Protein AF-A0A068RBM9-F1 (afdb_monomer_lite)

Foldseek 3Di:
DDDPVVVCVVVVQDWDQDPVGAIERQEEDECAPHADAADDLRYEYNYEYHQHLYNHAAYHLPYEHLYEYAQHNYQHQAYHLPYEHNAEYHCALYQHAAYHAAAEHNEEYACANYNHQEHHLAYDYQAYHYDVVRHPLKFWDALAADPRWIWIWHHHNPAIWIHTPRGTGHLVVQLVVLVVPDDDPRSVRSSVRNVVRVVVSVVVVVVD

Secondary structure (DSSP, 8-state):
---HHHHHHHTT--EEE-TT--EEESS-EE-TTS------TTEEESS-EE-TTS------TT-EESS-EE-TTS------TT-EESS-EE-TT-----PPTTEEESSEEE-TTS---S--SSEE-SEEE--GGG-TTEEEEEEEGGGTEEEEEEE-SSSEEEEETTEEEEHHHHHHHHHHH--HHHHHHHHHHHHHHHHHHHHHTT--

Sequence (208 aa):
MFDLISHLTEKGIQHTVSDNGHITVGDGLNLRDTSITALPDNLSVGGWLDLRDTGITTLPDNLSVGGYLDLSGTGITTLPDNLSVGGYLDLSGTPITALPDNLSVGGWLDLRYTRITALPEKFTCLALYLDPERISNIAYRKGCGRLDRTVFAAWTGKEICIAAGCFFDVLAVFERAVDIKYTGKAADDYKQAARECVADLLKDNKNV

Structure (mmCIF, N/CA/C/O backbone):
data_AF-A0A068RBM9-F1
#
_entry.id   AF-A0A068RBM9-F1
#
loop_
_atom_site.group_PDB
_atom_site.id
_atom_site.type_symbol
_atom_site.label_atom_id
_atom_site.label_alt_id
_atom_site.label_comp_id
_atom_site.label_asym_id
_atom_site.label_entity_id
_atom_site.label_seq_id
_atom_site.pdbx_PDB_ins_code
_atom_site.Cartn_x
_atom_site.Cartn_y
_atom_site.Cartn_z
_atom_site.occupancy
_atom_site.B_iso_or_equiv
_atom_site.auth_seq_id
_atom_site.auth_comp_id
_atom_site.auth_asym_id
_atom_site.auth_atom_id
_atom_site.pdbx_PDB_model_num
ATOM 1 N N . MET A 1 1 ? 7.164 -12.595 -26.504 1.00 76.75 1 MET A N 1
ATOM 2 C CA . MET A 1 1 ? 7.720 -12.261 -25.178 1.00 76.75 1 MET A CA 1
ATOM 3 C C . MET A 1 1 ? 7.959 -10.765 -25.186 1.00 76.75 1 MET A C 1
ATOM 5 O O . MET A 1 1 ? 8.464 -10.286 -26.193 1.00 76.75 1 MET A O 1
ATOM 9 N N . PHE A 1 2 ? 7.493 -10.034 -24.174 1.00 90.75 2 PHE A N 1
ATOM 10 C CA . PHE A 1 2 ? 7.729 -8.592 -24.093 1.00 90.75 2 PHE A CA 1
ATOM 11 C C . PHE A 1 2 ? 9.232 -8.345 -23.909 1.00 90.75 2 PHE A C 1
ATOM 13 O O . PHE A 1 2 ? 9.833 -8.945 -23.021 1.00 90.75 2 PHE A O 1
ATOM 20 N N . ASP A 1 3 ? 9.831 -7.516 -24.760 1.00 95.19 3 ASP A N 1
ATOM 21 C CA . ASP A 1 3 ? 11.238 -7.126 -24.655 1.00 95.19 3 ASP A CA 1
ATOM 22 C C . ASP A 1 3 ? 11.318 -5.721 -24.056 1.00 95.19 3 ASP A C 1
ATOM 24 O O . ASP A 1 3 ? 10.965 -4.730 -24.703 1.00 95.19 3 ASP A O 1
ATOM 28 N N . LEU A 1 4 ? 11.765 -5.651 -22.799 1.00 96.62 4 LEU A N 1
ATOM 29 C CA . LEU A 1 4 ? 11.859 -4.394 -22.071 1.00 96.62 4 LEU A CA 1
ATOM 30 C C . LEU A 1 4 ? 12.868 -3.437 -22.712 1.00 96.62 4 LEU A C 1
ATOM 32 O O . LEU A 1 4 ? 12.569 -2.254 -22.816 1.00 96.62 4 LEU A O 1
ATOM 36 N N . ILE A 1 5 ? 14.028 -3.914 -23.172 1.00 9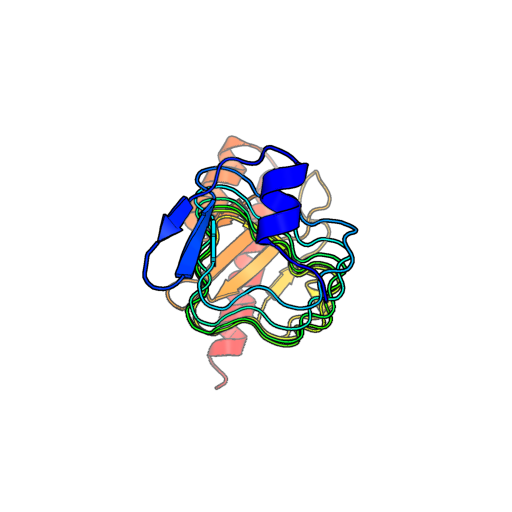6.62 5 ILE A N 1
ATOM 37 C CA . ILE A 1 5 ? 15.063 -3.036 -23.741 1.00 96.62 5 ILE A CA 1
ATOM 38 C C . ILE A 1 5 ? 14.548 -2.423 -25.039 1.00 96.62 5 ILE A C 1
ATOM 40 O O . ILE A 1 5 ? 14.594 -1.203 -25.200 1.00 96.62 5 ILE A O 1
ATOM 44 N N . SER A 1 6 ? 13.971 -3.247 -25.917 1.00 96.69 6 SER A N 1
ATOM 45 C CA . SER A 1 6 ? 13.360 -2.759 -27.157 1.00 96.69 6 SER A CA 1
ATOM 46 C C . SER A 1 6 ? 12.267 -1.723 -26.871 1.00 96.69 6 SER A C 1
ATOM 48 O O . SER A 1 6 ? 12.275 -0.649 -27.470 1.00 96.69 6 SER A O 1
ATOM 50 N N . HIS A 1 7 ? 11.391 -1.973 -25.890 1.00 97.00 7 HIS A N 1
ATOM 51 C CA . HIS A 1 7 ? 10.369 -1.006 -25.479 1.00 97.00 7 HIS A CA 1
ATOM 52 C C . HIS A 1 7 ? 10.970 0.322 -24.992 1.00 97.00 7 HIS A C 1
ATOM 54 O O . HIS A 1 7 ? 10.521 1.394 -25.406 1.00 97.00 7 HIS A O 1
ATOM 60 N N . LEU A 1 8 ? 11.989 0.269 -24.128 1.00 97.50 8 LEU A N 1
ATOM 61 C CA . LEU A 1 8 ? 12.658 1.460 -23.604 1.00 97.50 8 LEU A CA 1
ATOM 62 C C . LEU A 1 8 ? 13.287 2.282 -24.739 1.00 97.50 8 LEU A C 1
ATOM 64 O O . LEU A 1 8 ? 13.095 3.498 -24.793 1.00 97.50 8 LEU A O 1
ATOM 68 N N . THR A 1 9 ? 13.982 1.629 -25.677 1.00 97.50 9 THR A N 1
ATOM 69 C CA . THR A 1 9 ? 14.586 2.278 -26.850 1.00 97.50 9 THR A CA 1
ATOM 70 C C . THR A 1 9 ? 13.530 2.896 -27.767 1.00 97.50 9 THR A C 1
ATOM 72 O O . THR A 1 9 ? 13.656 4.063 -28.135 1.00 97.50 9 THR A O 1
ATOM 75 N N . GLU A 1 10 ? 12.469 2.161 -28.107 1.00 96.88 10 GLU A N 1
ATOM 76 C CA . GLU A 1 10 ? 11.389 2.634 -28.987 1.00 96.88 10 GLU A CA 1
ATOM 77 C C . GLU A 1 10 ? 10.644 3.843 -28.414 1.00 96.88 10 GLU A C 1
ATOM 79 O O . GLU A 1 10 ? 10.228 4.736 -29.154 1.00 96.88 10 GLU A O 1
ATOM 84 N N . LYS A 1 11 ? 10.472 3.887 -27.089 1.00 96.31 11 LYS A N 1
ATOM 85 C CA . LYS A 1 11 ? 9.812 4.993 -26.384 1.00 96.31 11 LYS A CA 1
ATOM 86 C C . LYS A 1 11 ? 10.757 6.139 -26.026 1.00 96.31 11 LYS A C 1
ATOM 88 O O . LYS A 1 11 ? 10.297 7.136 -25.474 1.00 96.31 11 LYS A O 1
ATOM 93 N N . GLY A 1 12 ? 12.050 6.025 -26.338 1.00 96.75 12 GLY A N 1
ATOM 94 C CA . GLY A 1 12 ? 13.054 7.035 -26.000 1.00 96.75 12 GLY A CA 1
ATOM 95 C C . GLY A 1 12 ? 13.261 7.210 -24.491 1.00 96.75 12 GLY A C 1
ATOM 96 O O . GLY A 1 12 ? 13.703 8.272 -24.050 1.00 96.75 12 GLY A O 1
ATOM 97 N N . ILE A 1 13 ? 12.926 6.188 -23.698 1.00 97.25 13 ILE A N 1
ATOM 98 C CA . ILE A 1 13 ? 13.096 6.198 -22.246 1.00 97.25 13 ILE A CA 1
ATOM 99 C C . ILE A 1 13 ? 14.587 6.055 -21.950 1.00 97.25 13 ILE A C 1
ATOM 101 O O . ILE A 1 13 ? 15.238 5.113 -22.409 1.00 97.25 13 ILE A O 1
ATOM 105 N N . GLN A 1 14 ? 15.136 6.999 -21.188 1.00 97.25 14 GLN A N 1
ATOM 106 C CA . GLN A 1 14 ? 16.545 6.975 -20.808 1.00 97.25 14 GLN A CA 1
ATOM 107 C C . GLN A 1 14 ? 16.817 5.794 -19.875 1.00 97.25 14 GLN A C 1
ATOM 109 O O . GLN A 1 14 ? 16.185 5.657 -18.827 1.00 97.25 14 GLN A O 1
ATOM 114 N N . HIS A 1 15 ? 17.763 4.945 -20.265 1.00 97.94 15 HIS A N 1
ATOM 115 C CA . HIS A 1 15 ? 18.146 3.763 -19.509 1.00 97.94 15 HIS A CA 1
ATOM 116 C C . HIS A 1 15 ? 19.616 3.416 -19.744 1.00 97.94 15 HIS A C 1
ATOM 118 O O . HIS A 1 15 ? 20.216 3.824 -20.741 1.00 97.94 15 HIS A O 1
ATOM 124 N N . THR A 1 16 ? 20.190 2.640 -18.831 1.00 97.88 16 THR A N 1
ATOM 125 C CA . THR A 1 16 ? 21.506 2.022 -19.003 1.00 97.88 16 THR A CA 1
ATOM 126 C C . THR A 1 16 ? 21.397 0.510 -18.871 1.00 97.88 16 THR A C 1
ATOM 128 O O . THR A 1 16 ? 20.520 -0.001 -18.176 1.00 97.88 16 THR A O 1
ATOM 131 N N . VAL A 1 17 ? 22.297 -0.197 -19.552 1.00 97.56 17 VAL A N 1
ATOM 132 C CA . VAL A 1 17 ? 22.492 -1.641 -19.408 1.00 97.56 17 VAL A CA 1
ATOM 133 C C . VAL A 1 17 ? 23.970 -1.861 -19.107 1.00 97.56 17 VAL A C 1
ATOM 135 O O . VAL A 1 17 ? 24.821 -1.453 -19.895 1.00 97.56 17 VAL A O 1
ATOM 138 N N . SER A 1 18 ? 24.288 -2.424 -17.946 1.00 96.56 18 SER A N 1
ATOM 139 C CA . SER A 1 18 ? 25.669 -2.741 -17.556 1.00 96.56 18 SER A CA 1
ATOM 140 C C . SER A 1 18 ? 26.155 -4.059 -18.168 1.00 96.56 18 SER A C 1
ATOM 142 O O . SER A 1 18 ? 25.369 -4.853 -18.681 1.00 96.56 18 SER A O 1
ATOM 144 N N . ASP A 1 19 ? 27.454 -4.343 -18.040 1.00 95.19 19 ASP A N 1
ATOM 145 C CA . ASP A 1 19 ? 28.076 -5.571 -18.564 1.00 95.19 19 ASP A CA 1
ATOM 146 C C . ASP A 1 19 ? 27.478 -6.866 -17.980 1.00 95.19 19 ASP A C 1
ATOM 148 O O . ASP A 1 19 ? 27.471 -7.904 -18.638 1.00 95.19 19 ASP A O 1
ATOM 152 N N . ASN A 1 20 ? 26.946 -6.817 -16.753 1.00 93.75 20 ASN A N 1
ATOM 153 C CA . ASN A 1 20 ? 26.220 -7.933 -16.129 1.00 93.75 20 ASN A CA 1
ATOM 154 C C . ASN A 1 20 ? 24.708 -7.933 -16.447 1.00 93.75 20 ASN A C 1
ATOM 156 O O . ASN A 1 20 ? 23.938 -8.645 -15.804 1.00 93.75 20 ASN A O 1
ATOM 160 N N . GLY A 1 21 ? 24.280 -7.121 -17.414 1.00 93.62 21 GLY A N 1
ATOM 161 C CA . GLY A 1 21 ? 22.913 -7.034 -17.915 1.00 93.62 21 GLY A CA 1
ATOM 162 C C . GLY A 1 21 ? 21.953 -6.202 -17.068 1.00 93.62 21 GLY A C 1
ATOM 163 O O . GLY A 1 21 ? 20.784 -6.140 -17.432 1.00 93.62 21 GLY A O 1
ATOM 164 N N . HIS A 1 22 ? 22.391 -5.593 -15.958 1.00 95.81 22 HIS A N 1
ATOM 165 C CA . HIS A 1 22 ? 21.513 -4.812 -15.078 1.00 95.81 22 HIS A CA 1
ATOM 166 C C . HIS A 1 22 ? 20.933 -3.605 -15.816 1.00 95.81 22 HIS A C 1
ATOM 168 O O . HIS A 1 22 ? 21.677 -2.827 -16.416 1.00 95.81 22 HIS A O 1
ATOM 174 N N . ILE A 1 23 ? 19.611 -3.464 -15.758 1.00 97.00 23 ILE A N 1
ATOM 175 C CA . ILE A 1 23 ? 18.854 -2.425 -16.451 1.00 97.00 23 ILE A CA 1
ATOM 176 C C . ILE A 1 23 ? 18.490 -1.354 -15.430 1.00 97.00 23 ILE A C 1
ATOM 178 O O . ILE A 1 23 ? 17.755 -1.623 -14.481 1.00 97.00 23 ILE A O 1
ATOM 182 N N . THR A 1 24 ? 18.953 -0.128 -15.651 1.00 97.00 24 THR A N 1
ATOM 183 C CA . THR A 1 24 ? 18.602 1.012 -14.797 1.00 97.00 24 THR A CA 1
ATOM 184 C C . THR A 1 24 ? 17.768 2.010 -15.579 1.00 97.00 24 THR A C 1
ATOM 186 O O . THR A 1 24 ? 18.226 2.542 -16.589 1.00 97.00 24 THR A O 1
ATOM 189 N N . VAL A 1 25 ? 16.576 2.322 -15.072 1.00 98.06 25 VAL A N 1
ATOM 190 C CA . VAL A 1 25 ? 15.773 3.475 -15.501 1.00 98.06 25 VAL A CA 1
ATOM 191 C C . VAL A 1 25 ? 15.858 4.529 -14.401 1.00 98.06 25 VAL A C 1
ATOM 193 O O . VAL A 1 25 ? 15.419 4.287 -13.282 1.00 98.06 25 VAL A O 1
ATOM 196 N N . GLY A 1 26 ? 16.480 5.676 -14.686 1.00 96.12 26 GLY A N 1
ATOM 197 C CA . GLY A 1 26 ? 16.746 6.702 -13.664 1.00 96.12 26 GLY A CA 1
ATOM 198 C C . GLY A 1 26 ? 15.488 7.421 -13.170 1.00 96.12 26 GLY A C 1
ATOM 199 O O . GLY A 1 26 ? 15.367 7.699 -11.979 1.00 96.12 26 GLY A O 1
ATOM 200 N N . ASP A 1 27 ? 14.549 7.671 -14.081 1.00 95.88 27 ASP A N 1
ATOM 201 C CA . ASP A 1 27 ? 13.284 8.356 -13.812 1.00 95.88 27 ASP A CA 1
ATOM 202 C C . ASP A 1 27 ? 12.129 7.344 -13.680 1.00 95.88 27 ASP A C 1
ATOM 204 O O . ASP A 1 27 ? 12.298 6.246 -13.148 1.00 95.88 27 ASP A O 1
ATOM 208 N N . GLY A 1 28 ? 10.928 7.722 -14.123 1.00 97.19 28 GLY A N 1
ATOM 209 C CA . GLY A 1 28 ? 9.755 6.862 -14.111 1.00 97.19 28 GLY A CA 1
ATOM 210 C C . GLY A 1 28 ? 9.652 5.935 -15.321 1.00 97.19 28 GLY A C 1
ATOM 211 O O . GLY A 1 28 ? 10.015 6.305 -16.438 1.00 97.19 28 GLY A O 1
ATOM 212 N N . LEU A 1 29 ? 9.096 4.748 -15.097 1.00 98.38 29 LEU A N 1
ATOM 213 C CA . LEU A 1 29 ? 8.829 3.727 -16.097 1.00 98.38 29 LEU A CA 1
ATOM 214 C C . LEU A 1 29 ? 7.328 3.420 -16.135 1.00 98.38 29 LEU A C 1
ATOM 216 O O . LEU A 1 29 ? 6.760 2.886 -15.183 1.00 98.38 29 LEU A O 1
ATOM 220 N N . ASN A 1 30 ? 6.692 3.750 -17.259 1.00 98.19 30 ASN A N 1
ATOM 221 C CA . ASN A 1 30 ? 5.301 3.400 -17.519 1.00 98.19 30 ASN A CA 1
ATOM 222 C C . ASN A 1 30 ? 5.219 2.146 -18.393 1.00 98.19 30 ASN A C 1
ATOM 224 O O . ASN A 1 30 ? 5.572 2.196 -19.570 1.00 98.19 30 ASN A O 1
ATOM 228 N N . LEU A 1 31 ? 4.728 1.051 -17.818 1.00 98.25 31 LEU A N 1
ATOM 229 C CA . LEU A 1 31 ? 4.447 -0.212 -18.501 1.00 98.25 31 LEU A CA 1
ATOM 230 C C . LEU A 1 31 ? 2.956 -0.569 -18.459 1.00 98.25 31 LEU A C 1
ATOM 232 O O . LEU A 1 31 ? 2.585 -1.687 -18.826 1.00 98.25 31 LEU A O 1
ATOM 236 N N . ARG A 1 32 ? 2.108 0.372 -18.038 1.00 97.88 32 ARG A N 1
ATOM 237 C CA . ARG A 1 32 ? 0.659 0.215 -17.988 1.00 97.88 32 ARG A CA 1
ATOM 238 C C . ARG A 1 32 ? 0.104 -0.227 -19.340 1.00 97.88 32 ARG A C 1
ATOM 240 O O . ARG A 1 32 ? 0.550 0.254 -20.383 1.00 97.88 32 ARG A O 1
ATOM 247 N N . ASP A 1 33 ? -0.902 -1.100 -19.306 1.00 95.56 33 ASP A N 1
ATOM 248 C CA . ASP A 1 33 ? -1.630 -1.577 -20.492 1.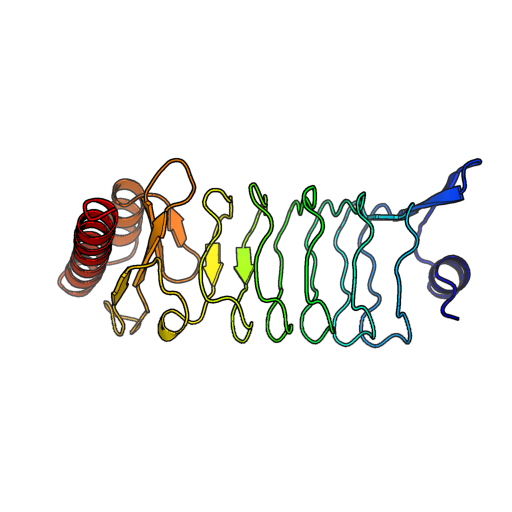00 95.56 33 ASP A CA 1
ATOM 249 C C . ASP A 1 33 ? -0.716 -2.243 -21.551 1.00 95.56 33 ASP A C 1
ATOM 251 O O . ASP A 1 33 ? -1.077 -2.372 -22.725 1.00 95.56 33 ASP A O 1
ATOM 255 N N . THR A 1 34 ? 0.493 -2.671 -21.168 1.00 97.00 34 THR A N 1
ATOM 256 C CA . THR A 1 34 ? 1.389 -3.431 -22.047 1.00 97.00 34 THR A CA 1
ATOM 257 C C . THR A 1 34 ? 1.184 -4.937 -21.894 1.00 97.00 34 THR A C 1
ATOM 259 O O . THR A 1 34 ? 0.618 -5.427 -20.920 1.00 97.00 34 THR A O 1
ATOM 262 N N . SER A 1 35 ? 1.694 -5.713 -22.853 1.00 96.00 35 SER A N 1
ATOM 263 C CA . SER A 1 35 ? 1.653 -7.180 -22.815 1.00 96.00 35 SER A CA 1
ATOM 264 C C . SER A 1 35 ? 2.721 -7.814 -21.911 1.00 96.00 35 SER A C 1
ATOM 266 O O . SER A 1 35 ? 3.006 -9.007 -22.047 1.00 96.00 35 SER A O 1
ATOM 268 N N . ILE A 1 36 ? 3.350 -7.039 -21.019 1.00 97.56 36 ILE A N 1
ATOM 269 C CA . ILE A 1 36 ? 4.364 -7.556 -20.103 1.00 97.56 36 ILE A CA 1
ATOM 270 C C . ILE A 1 36 ? 3.738 -8.520 -19.087 1.00 97.56 36 ILE A C 1
ATOM 272 O O . ILE A 1 36 ? 2.678 -8.261 -18.517 1.00 97.56 36 ILE A O 1
ATOM 276 N N . THR A 1 37 ? 4.406 -9.653 -18.876 1.00 96.94 37 THR A N 1
ATOM 277 C CA . THR A 1 37 ? 3.979 -10.703 -17.934 1.00 96.94 37 THR A CA 1
ATOM 278 C C . THR A 1 37 ? 5.032 -11.021 -16.875 1.00 96.94 37 THR A C 1
ATOM 280 O O . THR A 1 37 ? 4.739 -11.719 -15.913 1.00 96.94 37 THR A O 1
ATOM 283 N N . ALA A 1 38 ? 6.260 -10.523 -17.044 1.00 96.75 38 ALA A N 1
ATOM 284 C CA . ALA A 1 38 ? 7.340 -10.617 -16.069 1.00 96.75 38 ALA A CA 1
ATOM 285 C C . ALA A 1 38 ? 8.295 -9.429 -16.249 1.00 96.75 38 ALA A C 1
ATOM 287 O O . ALA A 1 38 ? 8.567 -9.022 -17.381 1.00 96.75 38 ALA A O 1
ATOM 288 N N . LEU A 1 39 ? 8.803 -8.894 -15.139 1.00 97.25 39 LEU A N 1
ATOM 289 C CA . LEU A 1 39 ? 9.947 -7.984 -15.150 1.00 97.25 39 LEU A CA 1
ATOM 290 C C . LEU A 1 39 ? 11.245 -8.801 -15.172 1.00 97.25 39 LEU A C 1
ATOM 292 O O . LEU A 1 39 ? 11.263 -9.906 -14.631 1.00 97.25 39 LEU A O 1
ATOM 296 N N . PRO A 1 40 ? 12.332 -8.280 -15.759 1.00 94.69 40 PRO A N 1
ATOM 297 C CA . PRO A 1 40 ? 13.631 -8.924 -15.642 1.00 94.69 40 PRO A CA 1
ATOM 298 C C . PRO A 1 40 ? 14.178 -8.785 -14.213 1.00 94.69 40 PRO A C 1
ATOM 300 O O . PRO A 1 40 ? 14.000 -7.747 -13.572 1.00 94.69 40 PRO A O 1
ATOM 303 N N . ASP A 1 41 ? 14.882 -9.815 -13.734 1.00 93.75 41 ASP A N 1
ATOM 304 C CA . ASP A 1 41 ? 15.349 -9.907 -12.338 1.00 93.75 41 ASP A CA 1
ATOM 305 C C . ASP A 1 41 ? 16.341 -8.810 -11.922 1.00 93.75 41 ASP A C 1
ATOM 307 O O . ASP A 1 41 ? 16.616 -8.592 -10.743 1.00 93.75 41 ASP A O 1
ATOM 311 N N . ASN A 1 42 ? 16.908 -8.123 -12.907 1.00 92.06 42 ASN A N 1
ATOM 312 C CA . ASN A 1 42 ? 17.976 -7.149 -12.779 1.00 92.06 42 ASN A CA 1
ATOM 313 C C . ASN A 1 42 ? 17.529 -5.730 -13.176 1.00 92.06 42 ASN A C 1
ATOM 315 O O . ASN A 1 42 ? 18.351 -4.946 -13.648 1.00 92.06 42 ASN A O 1
ATOM 319 N N . LEU A 1 43 ? 16.246 -5.407 -12.993 1.00 95.50 43 LEU A N 1
ATOM 320 C CA . LEU A 1 43 ? 15.694 -4.066 -13.189 1.00 95.50 43 LEU A CA 1
ATOM 321 C C . LEU A 1 43 ? 15.764 -3.221 -11.908 1.00 95.50 43 LEU A C 1
ATOM 323 O O . LEU A 1 43 ? 15.252 -3.625 -10.865 1.00 95.50 43 LEU A O 1
ATOM 327 N N . SER A 1 44 ? 16.283 -1.999 -12.031 1.00 95.06 44 SER A N 1
ATOM 328 C CA . SER A 1 44 ? 16.142 -0.931 -11.034 1.00 95.06 44 SER A CA 1
ATOM 329 C C . SER A 1 44 ? 15.420 0.277 -11.629 1.00 95.06 44 SER A C 1
ATOM 331 O O . SER A 1 44 ? 15.767 0.733 -12.723 1.00 95.06 44 SER A O 1
ATOM 333 N N . VAL A 1 45 ? 14.458 0.840 -10.889 1.00 97.62 45 VAL A N 1
ATOM 334 C CA . VAL A 1 45 ? 13.737 2.063 -11.281 1.00 97.62 45 VAL A CA 1
ATOM 335 C C . VAL A 1 45 ? 13.955 3.143 -10.219 1.00 97.62 45 VAL A C 1
ATOM 337 O O . VAL A 1 45 ? 13.483 3.036 -9.089 1.00 97.62 45 VAL A O 1
ATOM 340 N N . GLY A 1 46 ? 14.698 4.193 -10.570 1.00 96.69 46 GLY A N 1
ATOM 341 C CA . GLY A 1 46 ? 15.023 5.296 -9.661 1.00 96.69 46 GLY A CA 1
ATOM 342 C C . GLY A 1 46 ? 13.823 6.192 -9.344 1.00 96.69 46 GLY A C 1
ATOM 343 O O . GLY A 1 46 ? 13.727 6.723 -8.238 1.00 96.69 46 GLY A O 1
ATOM 344 N N . GLY A 1 47 ? 12.885 6.326 -10.284 1.00 97.75 47 GLY A N 1
ATOM 345 C CA . GLY A 1 47 ? 11.616 7.018 -10.101 1.00 97.75 47 GLY A CA 1
ATOM 346 C C . GLY A 1 47 ? 10.460 6.059 -9.825 1.00 97.75 47 GLY A C 1
ATOM 347 O O . GLY A 1 47 ? 10.565 5.126 -9.035 1.00 97.75 47 GLY A O 1
ATOM 348 N N . TRP A 1 48 ? 9.317 6.330 -10.446 1.00 98.50 48 TRP A N 1
ATOM 349 C CA . TRP A 1 48 ? 8.091 5.554 -10.277 1.00 98.50 48 TRP A CA 1
ATOM 350 C C . TRP A 1 48 ? 7.956 4.415 -11.290 1.00 98.50 48 TRP A C 1
ATOM 352 O O . TRP A 1 48 ? 8.485 4.500 -12.392 1.00 98.50 48 TRP A O 1
ATOM 362 N N . LEU A 1 49 ? 7.205 3.373 -10.946 1.00 98.69 49 LEU A N 1
ATOM 363 C CA . LEU A 1 49 ? 6.923 2.223 -11.799 1.00 98.69 49 LEU A CA 1
ATOM 364 C C . LEU A 1 49 ? 5.409 1.982 -11.857 1.00 98.69 49 LEU A C 1
ATOM 366 O O . LEU A 1 49 ? 4.783 1.667 -10.847 1.00 98.69 49 LEU A O 1
ATOM 370 N N . ASP A 1 50 ? 4.828 2.144 -13.044 1.00 98.75 50 ASP A N 1
ATOM 371 C CA . ASP A 1 50 ? 3.403 1.908 -13.304 1.00 98.75 50 ASP A CA 1
ATOM 372 C C . ASP A 1 50 ? 3.234 0.597 -14.081 1.00 98.75 50 ASP A C 1
ATOM 374 O O . ASP A 1 50 ? 3.639 0.504 -15.242 1.00 98.75 50 ASP A O 1
ATOM 378 N N . LEU A 1 51 ? 2.673 -0.421 -13.424 1.00 98.69 51 LEU A N 1
ATOM 379 C CA . LEU A 1 51 ? 2.409 -1.758 -13.971 1.00 98.69 51 LEU A CA 1
ATOM 380 C C . LEU A 1 51 ? 0.913 -2.051 -14.068 1.00 98.69 51 LEU A C 1
ATOM 382 O O . LEU A 1 51 ? 0.521 -3.214 -14.203 1.00 98.69 51 LEU A O 1
ATOM 386 N N . ARG A 1 52 ? 0.073 -1.018 -13.988 1.00 98.50 52 ARG A N 1
ATOM 387 C CA . ARG A 1 52 ? -1.375 -1.188 -14.002 1.00 98.50 52 ARG A CA 1
ATOM 388 C C . ARG A 1 52 ? -1.868 -1.956 -15.204 1.00 98.50 52 ARG A C 1
ATOM 390 O O . ARG A 1 52 ? -1.377 -1.766 -16.317 1.00 98.50 52 ARG A O 1
ATOM 397 N N . ASP A 1 53 ? -2.882 -2.777 -14.962 1.00 96.56 53 ASP A N 1
ATOM 398 C CA . ASP A 1 53 ? -3.595 -3.495 -16.018 1.00 96.56 53 ASP A CA 1
ATOM 399 C C . ASP A 1 53 ? -2.655 -4.366 -16.899 1.00 96.56 53 ASP A C 1
ATOM 401 O O . ASP A 1 53 ? -2.928 -4.622 -18.071 1.00 96.56 53 ASP A O 1
ATOM 405 N N . THR A 1 54 ? -1.527 -4.836 -16.343 1.00 98.19 54 THR A N 1
ATOM 406 C CA . THR A 1 54 ? -0.587 -5.759 -17.010 1.00 98.19 54 THR A CA 1
ATOM 407 C C . THR A 1 54 ? -0.809 -7.217 -16.599 1.00 98.19 54 THR A C 1
ATOM 409 O O . THR A 1 54 ? -1.473 -7.524 -15.609 1.00 98.19 54 THR A O 1
ATOM 412 N N . GLY A 1 55 ? -0.195 -8.151 -17.335 1.00 97.44 55 GLY A N 1
ATOM 413 C CA . GLY A 1 55 ? -0.227 -9.586 -17.035 1.00 97.44 55 GLY A CA 1
ATOM 414 C C . GLY A 1 55 ? 0.749 -10.034 -15.941 1.00 97.44 55 GLY A C 1
ATOM 415 O O . GLY A 1 55 ? 1.064 -11.221 -15.872 1.00 97.44 55 GLY A O 1
ATOM 416 N N . ILE A 1 56 ? 1.282 -9.110 -15.136 1.00 98.06 56 ILE A N 1
ATOM 417 C CA . ILE A 1 56 ? 2.250 -9.400 -14.073 1.00 98.06 56 ILE A CA 1
ATOM 418 C C . ILE A 1 56 ? 1.569 -10.160 -12.928 1.00 98.06 56 ILE A C 1
ATOM 420 O O . ILE A 1 56 ? 0.528 -9.746 -12.417 1.00 98.06 56 ILE A O 1
ATOM 424 N N . THR A 1 57 ? 2.185 -11.263 -12.502 1.00 97.56 57 THR A N 1
ATOM 425 C CA . THR A 1 57 ? 1.724 -12.086 -11.365 1.00 97.56 57 THR A CA 1
ATOM 426 C C . THR A 1 57 ? 2.744 -12.195 -10.235 1.00 97.56 57 THR A C 1
ATOM 428 O O . THR A 1 57 ? 2.387 -12.598 -9.131 1.00 97.56 57 THR A O 1
ATOM 431 N N . THR A 1 58 ? 4.004 -11.842 -10.496 1.00 96.69 58 THR A N 1
ATOM 432 C CA . THR A 1 58 ? 5.119 -11.859 -9.538 1.00 96.69 58 THR A CA 1
ATOM 433 C C . THR A 1 58 ? 6.079 -10.710 -9.837 1.00 96.69 58 THR A C 1
ATOM 435 O O . THR A 1 58 ? 6.210 -10.297 -10.991 1.00 96.69 58 THR A O 1
ATOM 438 N N . LEU A 1 59 ? 6.777 -10.216 -8.814 1.00 97.88 59 LEU A N 1
ATOM 439 C CA . LEU A 1 59 ? 7.863 -9.243 -8.961 1.00 97.88 59 LEU A CA 1
ATOM 440 C C . LEU A 1 59 ? 9.212 -9.923 -8.698 1.00 97.88 59 LEU A C 1
ATOM 442 O O . LEU A 1 59 ? 9.245 -10.876 -7.921 1.00 97.88 59 LEU A O 1
ATOM 446 N N . PRO A 1 60 ? 10.308 -9.435 -9.300 1.00 95.31 60 PRO A N 1
ATOM 447 C CA . PRO A 1 60 ? 11.652 -9.857 -8.938 1.00 95.31 60 PRO A CA 1
ATOM 448 C C . PRO A 1 60 ? 11.964 -9.611 -7.467 1.00 95.31 60 PRO A C 1
ATOM 450 O O . PRO A 1 60 ? 11.629 -8.548 -6.941 1.00 95.31 60 PRO A O 1
ATOM 453 N N . ASP A 1 61 ? 12.704 -10.532 -6.850 1.00 92.44 61 ASP A N 1
ATOM 454 C CA . ASP A 1 61 ? 13.086 -10.423 -5.440 1.00 92.44 61 ASP A CA 1
ATOM 455 C C . ASP A 1 61 ? 13.848 -9.123 -5.151 1.00 92.44 61 ASP A C 1
ATOM 457 O O . ASP A 1 61 ? 13.625 -8.464 -4.147 1.00 92.44 61 ASP A O 1
ATOM 461 N N . ASN A 1 62 ? 14.721 -8.684 -6.059 1.00 87.06 62 ASN A N 1
ATOM 462 C CA . ASN A 1 62 ? 15.567 -7.503 -5.848 1.00 87.06 62 ASN A CA 1
ATOM 463 C C . ASN A 1 62 ? 15.002 -6.210 -6.456 1.00 87.06 62 ASN A C 1
ATOM 465 O O . ASN A 1 62 ? 15.757 -5.256 -6.661 1.00 87.06 62 ASN A O 1
ATOM 469 N N . LEU A 1 63 ? 13.702 -6.163 -6.767 1.00 93.62 63 LEU A N 1
ATOM 470 C CA . LEU A 1 63 ? 13.093 -4.963 -7.331 1.00 93.62 63 LEU A CA 1
ATOM 471 C C . LEU A 1 63 ? 13.169 -3.798 -6.332 1.00 93.62 63 LEU A C 1
ATOM 473 O O . LEU A 1 63 ? 12.662 -3.875 -5.214 1.00 93.62 63 LEU A O 1
ATOM 477 N N . SER A 1 64 ? 13.753 -2.689 -6.780 1.00 88.50 64 SER A N 1
ATOM 478 C CA . SER A 1 64 ? 13.802 -1.428 -6.042 1.00 88.50 64 SER A CA 1
ATOM 479 C C . SER A 1 64 ? 13.133 -0.322 -6.853 1.00 88.50 64 SER A C 1
ATOM 481 O O . SER A 1 64 ? 13.446 -0.141 -8.035 1.00 88.50 64 SER A O 1
ATOM 483 N N . VAL A 1 65 ? 12.211 0.407 -6.214 1.00 96.44 65 VAL A N 1
ATOM 484 C CA . VAL A 1 65 ? 11.479 1.534 -6.807 1.00 96.44 65 VAL A CA 1
ATOM 485 C C . VAL A 1 65 ? 11.652 2.763 -5.917 1.00 96.44 65 VAL A C 1
ATOM 487 O O . VAL A 1 65 ? 11.136 2.818 -4.798 1.00 96.44 65 VAL A O 1
ATOM 490 N N . GLY A 1 66 ? 12.395 3.762 -6.399 1.00 96.62 66 GLY A N 1
ATOM 491 C CA . GLY A 1 66 ? 12.690 4.972 -5.620 1.00 96.62 66 GLY A CA 1
ATOM 492 C C . GLY A 1 66 ? 11.488 5.909 -5.443 1.00 96.62 66 GLY A C 1
ATOM 493 O O . GLY A 1 66 ? 11.424 6.665 -4.475 1.00 96.62 66 GLY A O 1
ATOM 494 N N . GLY A 1 67 ? 10.517 5.841 -6.353 1.00 97.88 67 GLY A N 1
ATOM 495 C CA . GLY A 1 67 ? 9.245 6.557 -6.318 1.00 97.88 67 GLY A CA 1
ATOM 496 C C . GLY A 1 67 ? 8.074 5.646 -5.955 1.00 97.88 67 GLY A C 1
ATOM 497 O O . GLY A 1 67 ? 8.172 4.813 -5.059 1.00 97.88 67 GLY A O 1
ATOM 498 N N . TYR A 1 68 ? 6.936 5.836 -6.622 1.00 98.50 68 TYR A N 1
ATOM 499 C CA . TYR A 1 68 ? 5.748 5.014 -6.395 1.00 98.50 68 TYR A CA 1
ATOM 500 C C . TYR A 1 68 ? 5.737 3.735 -7.232 1.00 98.50 68 TYR A C 1
ATOM 502 O O . TYR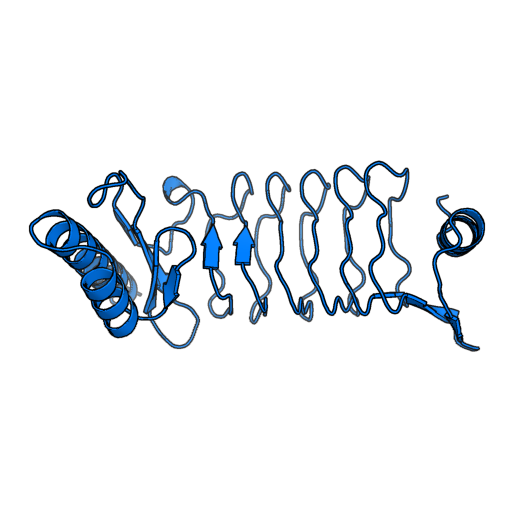 A 1 68 ? 6.310 3.711 -8.317 1.00 98.50 68 TYR A O 1
ATOM 510 N N . LEU A 1 69 ? 5.030 2.715 -6.753 1.00 98.75 69 LEU A N 1
ATOM 511 C CA . LEU A 1 69 ? 4.774 1.460 -7.451 1.00 98.75 69 LEU A CA 1
ATOM 512 C C . LEU A 1 69 ? 3.259 1.236 -7.541 1.00 98.75 69 LEU A C 1
ATOM 514 O O . LEU A 1 69 ? 2.591 1.097 -6.518 1.00 98.75 69 LEU A O 1
ATOM 518 N N . ASP A 1 70 ? 2.723 1.212 -8.758 1.00 98.81 70 ASP A N 1
ATOM 519 C CA . ASP A 1 70 ? 1.303 0.950 -9.010 1.00 98.81 70 ASP A CA 1
ATOM 520 C C . ASP A 1 70 ? 1.131 -0.441 -9.631 1.00 98.81 70 ASP A C 1
ATOM 522 O O . ASP A 1 70 ? 1.587 -0.699 -10.747 1.00 98.81 70 ASP A O 1
ATOM 526 N N . LEU A 1 71 ? 0.513 -1.347 -8.872 1.00 98.75 71 LEU A N 1
ATOM 527 C CA . LEU A 1 71 ? 0.217 -2.731 -9.249 1.00 98.75 71 LEU A CA 1
ATOM 528 C C . LEU A 1 71 ? -1.292 -2.959 -9.396 1.00 98.75 71 LEU A C 1
ATOM 530 O O . LEU A 1 71 ? -1.725 -4.113 -9.494 1.00 98.75 71 LEU A O 1
ATOM 534 N N . SER A 1 72 ? -2.108 -1.902 -9.378 1.00 98.25 72 SER A N 1
ATOM 535 C CA . SER A 1 72 ? -3.559 -2.055 -9.433 1.00 98.25 72 SER A CA 1
ATOM 536 C C . SER A 1 72 ? -4.001 -2.749 -10.729 1.00 98.25 72 SER A C 1
ATOM 538 O O . SER A 1 72 ? -3.427 -2.566 -11.803 1.00 98.25 72 SER A O 1
ATOM 540 N N . GLY A 1 73 ? -4.978 -3.650 -10.612 1.00 93.69 73 GLY A N 1
ATOM 541 C CA . GLY A 1 73 ? -5.454 -4.461 -11.742 1.00 93.69 73 GLY A CA 1
ATOM 542 C C . GLY A 1 73 ? -4.511 -5.583 -12.212 1.00 93.69 73 GLY A C 1
ATOM 543 O O . GLY A 1 73 ? -4.848 -6.287 -13.161 1.00 93.69 73 GLY A O 1
ATOM 544 N N . THR A 1 74 ? -3.363 -5.801 -11.558 1.00 98.50 74 THR A N 1
ATOM 545 C CA . THR A 1 74 ? -2.467 -6.934 -11.870 1.00 98.50 74 THR A CA 1
ATOM 546 C C . THR A 1 74 ? -2.906 -8.243 -11.199 1.00 98.50 74 THR A C 1
ATOM 548 O O . THR A 1 74 ? -3.731 -8.270 -10.281 1.00 98.50 74 THR A O 1
ATOM 551 N N . GLY A 1 75 ? -2.315 -9.362 -11.631 1.00 98.25 75 GLY A N 1
ATOM 552 C CA . GLY A 1 75 ? -2.534 -10.694 -11.060 1.00 98.25 75 GLY A CA 1
ATOM 553 C C . GLY A 1 75 ? -1.661 -11.020 -9.844 1.00 98.25 75 GLY A C 1
ATOM 554 O O . GLY A 1 75 ? -1.523 -12.196 -9.512 1.00 98.25 75 GLY A O 1
ATOM 555 N N . ILE A 1 76 ? -1.043 -10.021 -9.204 1.00 98.38 76 ILE A N 1
ATOM 556 C CA . ILE A 1 76 ? -0.126 -10.204 -8.071 1.00 98.38 76 ILE A CA 1
ATOM 557 C C . ILE A 1 76 ? -0.819 -10.890 -6.889 1.00 98.38 76 ILE A C 1
ATOM 559 O O . ILE A 1 76 ? -1.809 -10.395 -6.350 1.00 98.38 76 ILE A O 1
ATOM 563 N N . THR A 1 77 ? -0.264 -12.023 -6.453 1.00 97.44 77 THR A N 1
ATOM 564 C CA . THR A 1 77 ? -0.739 -12.768 -5.272 1.00 97.44 77 THR A CA 1
ATOM 565 C C . THR A 1 77 ? 0.172 -12.634 -4.054 1.00 97.44 77 THR A C 1
ATOM 567 O O . THR A 1 77 ? -0.279 -12.880 -2.937 1.00 97.44 77 THR A O 1
ATOM 570 N N . THR A 1 78 ? 1.434 -12.253 -4.259 1.00 96.81 78 THR A N 1
ATOM 571 C CA . THR A 1 78 ? 2.476 -12.105 -3.230 1.00 96.81 78 THR A CA 1
ATOM 572 C C . THR A 1 78 ? 3.453 -11.000 -3.632 1.00 96.81 78 THR A C 1
ATOM 574 O O . THR A 1 78 ? 3.636 -10.740 -4.822 1.00 96.81 78 THR A O 1
ATOM 577 N N . LEU A 1 79 ? 4.109 -10.378 -2.652 1.00 98.00 79 LEU A N 1
ATOM 578 C CA . LEU A 1 79 ? 5.213 -9.438 -2.876 1.00 98.00 79 LEU A CA 1
ATOM 579 C C . LEU A 1 79 ? 6.529 -10.052 -2.381 1.00 98.00 79 LEU A C 1
ATOM 581 O O . LEU A 1 79 ? 6.478 -10.880 -1.472 1.00 98.00 79 LEU A O 1
ATOM 585 N N . PRO A 1 80 ? 7.682 -9.639 -2.932 1.00 95.38 80 PRO A N 1
ATOM 586 C CA . PRO A 1 80 ? 8.987 -9.978 -2.376 1.00 95.38 80 PRO A CA 1
ATOM 587 C C . PRO A 1 80 ? 9.151 -9.500 -0.930 1.00 95.38 80 PRO A C 1
ATOM 589 O O . PRO A 1 80 ? 8.741 -8.384 -0.599 1.00 95.38 80 PRO A O 1
ATOM 592 N N . ASP A 1 81 ? 9.819 -10.301 -0.098 1.00 93.00 81 ASP A N 1
ATOM 593 C CA . ASP A 1 81 ? 10.041 -10.000 1.326 1.00 93.00 81 ASP A CA 1
ATOM 594 C C . ASP A 1 81 ? 10.849 -8.710 1.552 1.00 93.00 81 ASP A C 1
ATOM 596 O O . ASP A 1 81 ? 10.675 -8.009 2.546 1.00 93.00 81 ASP A O 1
ATOM 600 N N . ASN A 1 82 ? 11.735 -8.376 0.618 1.00 89.00 82 ASN A N 1
ATOM 601 C CA . ASN A 1 82 ? 12.633 -7.223 0.661 1.00 89.00 82 ASN A CA 1
ATOM 602 C C . ASN A 1 82 ? 12.171 -6.057 -0.229 1.00 89.00 82 ASN A C 1
ATOM 604 O O . ASN A 1 82 ? 12.964 -5.149 -0.498 1.00 89.00 82 ASN A O 1
ATOM 608 N N . LEU A 1 83 ? 10.912 -6.060 -0.683 1.00 94.00 83 LEU A N 1
ATOM 609 C CA . LEU A 1 83 ? 10.365 -4.959 -1.470 1.00 94.00 83 LEU A CA 1
ATOM 610 C C . LEU A 1 83 ? 10.393 -3.652 -0.662 1.00 94.00 83 LEU A C 1
ATOM 612 O O . LEU A 1 83 ? 9.835 -3.556 0.433 1.00 94.00 83 LEU A O 1
ATOM 616 N N . SER A 1 84 ? 10.995 -2.620 -1.250 1.00 89.44 84 SER A N 1
ATOM 617 C CA . SER A 1 84 ? 11.014 -1.261 -0.711 1.00 89.44 84 SER A CA 1
ATOM 618 C C . SER A 1 84 ? 10.515 -0.283 -1.767 1.00 89.44 84 SER A C 1
ATOM 620 O O . SER A 1 84 ? 10.970 -0.311 -2.913 1.00 89.44 84 SER A O 1
ATOM 622 N N . VAL A 1 85 ? 9.576 0.581 -1.377 1.00 96.88 85 VAL A N 1
ATOM 623 C CA . VAL A 1 85 ? 8.974 1.593 -2.253 1.00 96.88 85 VAL A CA 1
ATOM 624 C C . VAL A 1 85 ? 9.153 2.962 -1.608 1.00 96.88 85 VAL A C 1
ATOM 626 O O . VAL A 1 85 ? 8.632 3.215 -0.520 1.00 96.88 85 VAL A O 1
ATOM 629 N N . GLY A 1 86 ? 9.897 3.860 -2.257 1.00 97.06 86 GLY A N 1
ATOM 630 C CA . GLY A 1 86 ? 10.199 5.184 -1.695 1.00 97.06 86 GLY A CA 1
ATOM 631 C C . GLY A 1 86 ? 8.994 6.133 -1.650 1.00 97.06 86 GLY A C 1
ATOM 632 O O . GLY A 1 86 ? 8.946 7.044 -0.826 1.00 97.06 86 GLY A O 1
ATOM 633 N N . GLY A 1 87 ? 8.003 5.907 -2.512 1.00 97.88 87 GLY A N 1
ATOM 634 C CA . GLY A 1 87 ? 6.736 6.629 -2.585 1.00 97.88 87 GLY A CA 1
ATOM 635 C C . GLY A 1 87 ? 5.556 5.777 -2.124 1.00 97.88 87 GLY A C 1
ATOM 636 O O . GLY A 1 87 ? 5.624 5.101 -1.102 1.00 97.88 87 GLY A O 1
ATOM 637 N N . TYR A 1 88 ? 4.446 5.843 -2.857 1.00 98.44 88 TYR A N 1
ATOM 638 C CA . TYR A 1 88 ? 3.255 5.051 -2.554 1.00 98.44 88 TYR A CA 1
ATOM 639 C C . TYR A 1 88 ? 3.270 3.672 -3.212 1.00 98.44 88 TYR A C 1
ATOM 641 O O . TYR A 1 88 ? 3.907 3.489 -4.246 1.00 98.44 88 TYR A O 1
ATOM 649 N N . LEU A 1 89 ? 2.523 2.736 -2.630 1.00 98.75 89 LEU A N 1
ATOM 650 C CA . LEU A 1 89 ? 2.279 1.404 -3.169 1.00 98.75 89 LEU A CA 1
ATOM 651 C C . LEU A 1 89 ? 0.770 1.190 -3.329 1.00 98.75 89 LEU A C 1
ATOM 653 O O . LEU A 1 89 ? 0.034 1.174 -2.339 1.00 98.75 89 LEU A O 1
ATOM 657 N N . ASP A 1 90 ? 0.323 1.019 -4.571 1.00 98.88 90 ASP A N 1
ATOM 658 C CA . ASP A 1 90 ? -1.068 0.700 -4.896 1.00 98.88 90 ASP A CA 1
ATOM 659 C C . ASP A 1 90 ? -1.202 -0.790 -5.234 1.00 98.88 90 ASP A C 1
ATOM 661 O O . ASP A 1 90 ? -0.670 -1.260 -6.240 1.00 98.88 90 ASP A O 1
ATOM 665 N N . LEU A 1 91 ? -1.896 -1.539 -4.374 1.00 98.75 91 LEU A N 1
ATOM 666 C CA . LEU A 1 91 ? -2.234 -2.953 -4.571 1.00 98.75 91 LEU A CA 1
ATOM 667 C C . LEU A 1 91 ? -3.729 -3.135 -4.842 1.00 98.75 91 LEU A C 1
ATOM 669 O O . LEU A 1 91 ? -4.231 -4.263 -4.792 1.00 98.75 91 LEU A O 1
ATOM 673 N N . SER A 1 92 ? -4.465 -2.050 -5.076 1.00 98.25 92 SER A N 1
ATOM 674 C CA . SER A 1 92 ? -5.915 -2.104 -5.127 1.00 98.25 92 SER A CA 1
ATOM 675 C C . SER A 1 92 ? -6.413 -3.021 -6.247 1.00 98.25 92 SER A C 1
ATOM 677 O O . SER A 1 92 ? -5.902 -3.047 -7.368 1.00 98.25 92 SER A O 1
ATOM 679 N N . GLY A 1 93 ? -7.398 -3.855 -5.914 1.00 96.81 93 GLY A N 1
ATOM 680 C CA . GLY A 1 93 ? -7.967 -4.831 -6.849 1.00 96.81 93 GLY A CA 1
ATOM 681 C C . GLY A 1 93 ? -7.064 -6.021 -7.211 1.00 96.81 93 GLY A C 1
ATOM 682 O O . GLY A 1 93 ? -7.467 -6.836 -8.040 1.00 96.81 93 GLY A O 1
ATOM 683 N N . THR A 1 94 ? -5.882 -6.167 -6.604 1.00 98.56 94 THR A N 1
ATOM 684 C CA . THR A 1 94 ? -5.039 -7.362 -6.795 1.00 98.56 94 THR A CA 1
ATOM 685 C C . THR A 1 94 ? -5.550 -8.555 -5.968 1.00 98.56 94 THR A C 1
ATOM 687 O O . THR A 1 94 ? -6.167 -8.376 -4.910 1.00 98.56 94 THR A O 1
ATOM 690 N N . PRO A 1 95 ? -5.293 -9.810 -6.386 1.00 98.38 95 PRO A N 1
ATOM 691 C CA . PRO A 1 95 ? -5.682 -10.999 -5.625 1.00 98.38 95 PRO A CA 1
ATOM 692 C C . PRO A 1 95 ? -4.783 -11.296 -4.409 1.00 98.38 95 PRO A C 1
ATOM 694 O O . PRO A 1 95 ? -4.932 -12.369 -3.817 1.00 98.38 95 PRO A O 1
ATOM 697 N N . ILE A 1 96 ? -3.879 -10.385 -4.029 1.00 98.50 96 ILE A N 1
ATOM 698 C CA . ILE A 1 96 ? -2.940 -10.542 -2.913 1.00 98.50 96 ILE A CA 1
ATOM 699 C C . ILE A 1 96 ? -3.650 -10.892 -1.601 1.00 98.50 96 ILE A C 1
ATOM 701 O O . ILE A 1 96 ? -4.685 -10.316 -1.251 1.00 98.50 96 ILE A O 1
ATOM 705 N N . THR A 1 97 ? -3.089 -11.859 -0.874 1.00 97.94 97 THR A N 1
ATOM 706 C CA . THR A 1 97 ? -3.675 -12.399 0.365 1.00 97.94 97 THR A CA 1
ATOM 707 C C . THR A 1 97 ? -2.910 -12.015 1.626 1.00 97.94 97 THR A C 1
ATOM 709 O O . THR A 1 97 ? -3.482 -12.074 2.711 1.00 97.94 97 THR A O 1
ATOM 712 N N . ALA A 1 98 ? -1.642 -11.625 1.500 1.00 97.69 98 ALA A N 1
ATOM 713 C CA . ALA A 1 98 ? -0.788 -11.226 2.613 1.00 97.69 98 ALA A CA 1
ATOM 714 C C . ALA A 1 98 ? 0.257 -10.205 2.148 1.00 97.69 98 ALA A C 1
ATOM 716 O O . ALA A 1 98 ? 0.659 -10.211 0.985 1.00 97.69 98 ALA A O 1
ATOM 717 N N . LEU A 1 99 ? 0.692 -9.346 3.068 1.00 97.88 99 LEU A N 1
ATOM 718 C CA . LEU A 1 99 ? 1.848 -8.474 2.876 1.00 97.88 99 LEU A CA 1
ATOM 719 C C . LEU A 1 99 ? 3.090 -9.135 3.486 1.00 97.88 99 LEU A C 1
ATOM 721 O O . LEU A 1 99 ? 2.940 -9.867 4.466 1.00 97.88 99 LEU A O 1
ATOM 725 N N . PRO A 1 100 ? 4.293 -8.866 2.954 1.00 95.50 100 PRO A N 1
ATOM 726 C CA . PRO A 1 100 ? 5.526 -9.321 3.572 1.00 95.50 100 PRO A CA 1
ATOM 727 C C . PRO A 1 100 ? 5.745 -8.621 4.916 1.00 95.50 100 PRO A C 1
ATOM 729 O O . PRO A 1 100 ? 5.381 -7.452 5.105 1.00 95.50 100 PRO A O 1
ATOM 732 N N . ASP A 1 101 ? 6.377 -9.333 5.845 1.00 92.38 101 ASP A N 1
ATOM 733 C CA . ASP A 1 101 ? 6.808 -8.742 7.106 1.00 92.38 101 ASP A CA 1
ATOM 734 C C . ASP A 1 101 ? 7.898 -7.700 6.850 1.00 92.38 101 ASP A C 1
ATOM 736 O O . ASP A 1 101 ? 8.820 -7.910 6.068 1.00 92.38 101 ASP A O 1
ATOM 740 N N . ASN A 1 102 ? 7.853 -6.589 7.583 1.00 91.44 102 ASN A N 1
ATOM 741 C CA . ASN A 1 102 ? 8.760 -5.446 7.439 1.00 91.44 102 ASN A CA 1
ATOM 742 C C . ASN A 1 102 ? 8.592 -4.637 6.142 1.00 91.44 102 ASN A C 1
ATOM 744 O O . ASN A 1 102 ? 9.487 -3.852 5.822 1.00 91.44 102 ASN A O 1
ATOM 748 N N . LEU A 1 103 ? 7.456 -4.755 5.441 1.00 95.25 103 LEU A N 1
ATOM 749 C CA . LEU A 1 103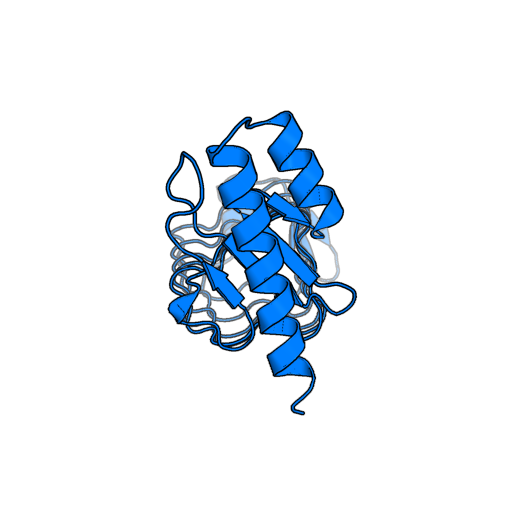 ? 7.157 -3.914 4.279 1.00 95.25 103 LEU A CA 1
ATOM 750 C C . LEU A 1 103 ? 7.334 -2.423 4.611 1.00 95.25 103 LEU A C 1
ATOM 752 O O . LEU A 1 103 ? 6.729 -1.907 5.558 1.00 95.25 103 LEU A O 1
ATOM 756 N N . SER A 1 104 ? 8.128 -1.726 3.796 1.00 94.50 104 SER A N 1
ATOM 757 C CA . SER A 1 104 ? 8.395 -0.295 3.941 1.00 94.50 104 SER A CA 1
ATOM 758 C C . SER A 1 104 ? 7.916 0.479 2.718 1.00 94.50 104 SER A C 1
ATOM 760 O O . SER A 1 104 ? 8.448 0.326 1.618 1.00 94.50 104 SER A O 1
ATOM 762 N N . VAL A 1 105 ? 6.935 1.352 2.939 1.00 97.31 105 VAL A N 1
ATOM 763 C CA . VAL A 1 105 ? 6.371 2.263 1.940 1.00 97.31 105 VAL A CA 1
ATOM 764 C C . VAL A 1 105 ? 6.589 3.694 2.425 1.00 97.31 105 VAL A C 1
ATOM 766 O O . VAL A 1 105 ? 6.132 4.067 3.503 1.00 97.31 105 VAL A O 1
ATOM 769 N N . GLY A 1 106 ? 7.299 4.517 1.656 1.00 97.38 106 GLY A N 1
ATOM 770 C CA . GLY A 1 106 ? 7.605 5.900 2.045 1.00 97.38 106 GLY A CA 1
ATOM 771 C C . GLY A 1 106 ? 6.412 6.859 1.958 1.00 97.38 106 GLY A C 1
ATOM 772 O O . GLY A 1 106 ? 6.474 7.970 2.475 1.00 97.38 106 GLY A O 1
ATOM 773 N N . GLY A 1 107 ? 5.321 6.440 1.315 1.00 97.88 107 GLY A N 1
ATOM 774 C CA . GLY A 1 107 ? 4.082 7.187 1.126 1.00 97.88 107 GLY A CA 1
ATOM 775 C C . GLY A 1 107 ? 2.857 6.412 1.605 1.00 97.88 107 GLY A C 1
ATOM 776 O O . GLY A 1 107 ? 2.849 5.842 2.695 1.00 97.88 107 GLY A O 1
ATOM 777 N N . TRP A 1 108 ? 1.788 6.427 0.812 1.00 98.19 108 TRP A N 1
ATOM 778 C CA . TRP A 1 108 ? 0.563 5.706 1.145 1.00 98.19 108 TRP A CA 1
ATOM 779 C C . TRP A 1 108 ? 0.581 4.260 0.646 1.00 98.19 108 TRP A C 1
ATOM 781 O O . TRP A 1 108 ? 1.195 3.959 -0.373 1.00 98.19 108 TRP A O 1
ATOM 791 N N . LEU A 1 109 ? -0.117 3.386 1.364 1.00 98.62 109 LEU A N 1
ATOM 792 C CA . LEU A 1 109 ? -0.351 1.994 1.005 1.00 98.62 109 LEU A CA 1
ATOM 793 C C . LEU A 1 109 ? -1.851 1.788 0.783 1.00 98.62 109 LEU A C 1
ATOM 795 O O . LEU A 1 109 ? -2.647 2.058 1.686 1.00 98.62 109 LEU A O 1
ATOM 799 N N . ASP A 1 110 ? -2.235 1.327 -0.405 1.00 98.69 110 ASP A N 1
ATOM 800 C CA . ASP A 1 110 ? -3.631 1.036 -0.737 1.00 98.69 110 ASP A CA 1
ATOM 801 C C . ASP A 1 110 ? -3.871 -0.461 -0.917 1.00 98.69 110 ASP A C 1
ATOM 803 O O . ASP A 1 110 ? -3.316 -1.098 -1.809 1.00 98.69 110 ASP A O 1
ATOM 807 N N . LEU A 1 111 ? -4.711 -1.007 -0.040 1.00 98.56 111 LEU A N 1
ATOM 808 C CA . LEU A 1 111 ? -5.095 -2.413 0.051 1.00 98.56 111 LEU A CA 1
ATOM 809 C C . LEU A 1 111 ? -6.584 -2.627 -0.256 1.00 98.56 111 LEU A C 1
ATOM 811 O O . LEU A 1 111 ? -7.113 -3.716 -0.009 1.00 98.56 111 LEU A O 1
ATOM 815 N N . ARG A 1 112 ? -7.302 -1.601 -0.724 1.00 97.88 112 ARG A N 1
ATOM 816 C CA . ARG A 1 112 ? -8.738 -1.711 -1.019 1.00 97.88 112 ARG A CA 1
ATOM 817 C C . ARG A 1 112 ? -8.986 -2.752 -2.103 1.00 97.88 112 ARG A C 1
ATOM 819 O O . ARG A 1 112 ? -8.223 -2.870 -3.059 1.00 97.88 112 ARG A O 1
ATOM 826 N N . TYR A 1 113 ? -10.067 -3.509 -1.967 1.00 97.62 113 TYR A N 1
ATOM 827 C CA . TYR A 1 113 ? -10.447 -4.565 -2.908 1.00 97.62 113 TYR A CA 1
ATOM 828 C C . TYR A 1 113 ? -9.405 -5.688 -3.075 1.00 97.62 113 TYR A C 1
ATOM 830 O O . TYR A 1 113 ? -9.461 -6.432 -4.052 1.00 97.62 113 TYR A O 1
ATOM 838 N N . THR A 1 114 ? -8.476 -5.838 -2.126 1.00 98.38 114 THR A N 1
ATOM 839 C CA . THR A 1 114 ? -7.571 -6.996 -2.060 1.00 98.38 114 THR A CA 1
ATOM 840 C C . THR A 1 114 ? -8.218 -8.167 -1.321 1.00 98.38 114 THR A C 1
ATOM 842 O O . THR A 1 114 ? -9.327 -8.061 -0.785 1.00 98.38 114 THR A O 1
ATOM 845 N N . ARG A 1 115 ? -7.522 -9.309 -1.254 1.00 98.00 115 ARG A N 1
ATOM 846 C CA . ARG A 1 115 ? -7.945 -10.470 -0.457 1.00 98.00 115 ARG A CA 1
ATOM 847 C C . ARG A 1 115 ? -7.313 -10.518 0.931 1.00 98.00 115 ARG A C 1
ATOM 849 O O . ARG A 1 115 ? -7.638 -11.440 1.673 1.00 98.00 115 ARG A O 1
ATOM 856 N N . ILE A 1 116 ? -6.509 -9.525 1.309 1.00 98.25 116 ILE A N 1
ATOM 857 C CA . ILE A 1 116 ? -5.880 -9.428 2.631 1.00 98.25 116 ILE A CA 1
ATOM 858 C C . ILE A 1 116 ? -6.952 -9.448 3.724 1.00 98.25 116 ILE A C 1
ATOM 860 O O . ILE A 1 116 ? -7.976 -8.771 3.613 1.00 98.25 116 ILE A O 1
ATOM 864 N N . THR A 1 117 ? -6.721 -10.248 4.765 1.00 98.19 117 THR A N 1
ATOM 865 C CA . THR A 1 117 ? -7.608 -10.347 5.937 1.00 98.19 117 THR A CA 1
ATOM 866 C C . THR A 1 117 ? -6.929 -9.964 7.244 1.00 98.19 117 THR A C 1
ATOM 868 O O . THR A 1 117 ? -7.599 -9.850 8.262 1.00 98.19 117 THR A O 1
ATOM 871 N N . ALA A 1 118 ? -5.615 -9.759 7.240 1.00 97.75 118 ALA A N 1
ATOM 872 C CA . ALA A 1 1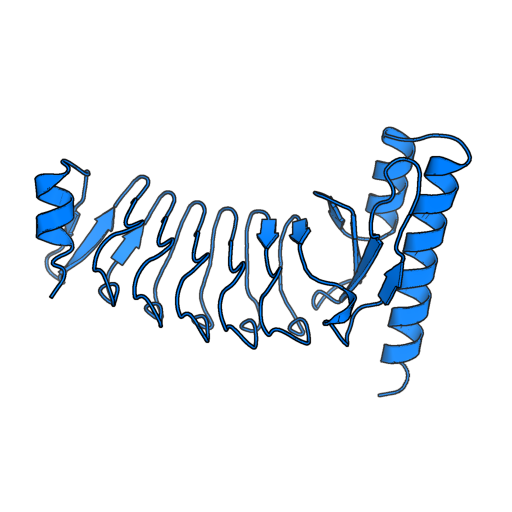18 ? -4.858 -9.301 8.395 1.00 97.75 118 ALA A CA 1
ATOM 873 C C . ALA A 1 118 ? -3.643 -8.492 7.930 1.00 97.75 118 ALA A C 1
ATOM 875 O O . ALA A 1 118 ? -3.050 -8.794 6.894 1.00 97.75 118 ALA A O 1
ATOM 876 N N . LEU A 1 119 ? -3.283 -7.463 8.692 1.00 97.81 119 LEU A N 1
ATOM 877 C CA . LEU A 1 119 ? -2.038 -6.717 8.505 1.00 97.81 119 LEU A CA 1
ATOM 878 C C . LEU A 1 119 ? -0.852 -7.509 9.091 1.00 97.81 119 LEU A C 1
ATOM 880 O O . LEU A 1 119 ? -1.062 -8.224 10.075 1.00 97.81 119 LEU A O 1
ATOM 884 N N . PRO A 1 120 ? 0.364 -7.391 8.525 1.00 95.56 120 PRO A N 1
ATOM 885 C CA . PRO A 1 120 ? 1.553 -8.062 9.052 1.00 95.56 120 PRO A CA 1
ATOM 886 C C . PRO A 1 120 ? 1.940 -7.494 10.422 1.00 95.56 120 PRO A C 1
ATOM 888 O O . PRO A 1 120 ? 1.539 -6.383 10.782 1.00 95.56 120 PRO A O 1
ATOM 891 N N . GLU A 1 121 ? 2.760 -8.227 11.181 1.00 91.75 121 GLU A N 1
ATOM 892 C CA . GLU A 1 121 ? 3.164 -7.796 12.527 1.00 91.75 121 GLU A CA 1
ATOM 893 C C . GLU A 1 121 ? 3.952 -6.487 12.511 1.00 91.75 121 GLU A C 1
ATOM 895 O O . GLU A 1 121 ? 3.896 -5.726 13.476 1.00 91.75 121 GLU A O 1
ATOM 900 N N . LYS A 1 122 ? 4.675 -6.217 11.419 1.00 94.94 122 LYS A N 1
ATOM 901 C CA . LYS A 1 122 ? 5.489 -5.017 11.246 1.00 94.94 122 LYS A CA 1
ATOM 902 C C . LYS A 1 122 ? 5.436 -4.513 9.810 1.00 94.94 122 LYS A C 1
ATOM 904 O O . LYS A 1 122 ? 5.752 -5.247 8.881 1.00 94.94 122 LYS A O 1
ATOM 909 N N . PHE A 1 123 ? 5.106 -3.237 9.645 1.00 95.69 123 PHE A N 1
ATOM 910 C CA . PHE A 1 123 ? 5.153 -2.512 8.373 1.00 95.69 123 PHE A CA 1
ATOM 911 C C . PHE A 1 123 ? 5.192 -1.003 8.639 1.00 95.69 123 PHE A C 1
ATOM 913 O O . PHE A 1 123 ? 4.827 -0.548 9.725 1.00 95.69 123 PHE A O 1
ATOM 920 N N . THR A 1 124 ? 5.604 -0.212 7.649 1.00 96.00 124 THR A N 1
ATOM 921 C CA . THR A 1 124 ? 5.604 1.256 7.742 1.00 96.00 124 THR A CA 1
ATOM 922 C C . THR A 1 124 ? 5.012 1.895 6.491 1.00 96.00 124 THR A C 1
ATOM 924 O O . THR A 1 124 ? 5.372 1.527 5.376 1.00 96.00 124 THR A O 1
ATOM 927 N N . CYS A 1 125 ? 4.127 2.873 6.686 1.00 96.94 125 CYS A N 1
ATOM 928 C CA . CYS A 1 125 ? 3.595 3.764 5.653 1.00 96.94 125 CYS A CA 1
ATOM 929 C C . CYS A 1 125 ? 3.165 5.099 6.285 1.00 96.94 125 CYS A C 1
ATOM 931 O O . CYS A 1 125 ? 3.035 5.189 7.506 1.00 96.94 125 CYS A O 1
ATOM 933 N N . LEU A 1 126 ? 2.942 6.132 5.471 1.00 96.69 126 LEU A N 1
ATOM 934 C CA . LEU A 1 126 ? 2.451 7.446 5.918 1.00 96.69 126 LEU A CA 1
ATOM 935 C C . LEU A 1 126 ? 0.921 7.569 5.890 1.00 96.69 126 LEU A C 1
ATOM 937 O O . LEU A 1 126 ? 0.351 8.426 6.565 1.00 96.69 126 LEU A O 1
ATOM 941 N N . ALA A 1 127 ? 0.251 6.738 5.093 1.00 97.88 127 ALA A N 1
ATOM 942 C CA . ALA A 1 127 ? -1.201 6.604 5.089 1.00 97.88 127 ALA A CA 1
ATOM 943 C C . ALA A 1 127 ? -1.596 5.192 4.655 1.00 97.88 127 ALA A C 1
ATOM 945 O O . ALA A 1 127 ? -0.923 4.593 3.818 1.00 97.88 127 ALA A O 1
ATOM 946 N N . LEU A 1 128 ? -2.705 4.689 5.193 1.00 98.31 128 LEU A N 1
ATOM 947 C CA . LEU A 1 128 ? -3.182 3.335 4.937 1.00 98.31 128 LEU A CA 1
ATOM 948 C C . LEU A 1 128 ? -4.646 3.365 4.496 1.00 98.31 128 LEU A C 1
ATOM 950 O O . LEU A 1 128 ? -5.514 3.849 5.227 1.00 98.31 128 LEU A O 1
ATOM 954 N N . TYR A 1 129 ? -4.913 2.825 3.311 1.00 98.31 129 TYR A N 1
ATOM 955 C CA . TYR A 1 129 ? -6.254 2.647 2.765 1.00 98.31 129 TYR A CA 1
ATOM 956 C C . TYR A 1 129 ? -6.566 1.155 2.685 1.00 98.31 129 TYR A C 1
ATOM 958 O O . TYR A 1 129 ? -5.790 0.382 2.136 1.00 98.31 129 TYR A O 1
ATOM 966 N N . LEU A 1 130 ? -7.692 0.739 3.259 1.00 98.00 130 LEU A N 1
ATOM 967 C CA . LEU A 1 130 ? -8.130 -0.656 3.286 1.00 98.00 130 LEU A CA 1
ATOM 968 C C . LEU A 1 130 ? -9.646 -0.737 3.473 1.00 98.00 130 LEU A C 1
ATOM 970 O O . LEU A 1 130 ? -10.282 0.252 3.847 1.00 98.00 130 LEU A O 1
ATOM 974 N N . ASP A 1 131 ? -10.202 -1.927 3.253 1.00 97.62 131 ASP A N 1
ATOM 975 C CA . ASP A 1 131 ? -11.594 -2.240 3.570 1.00 97.62 131 ASP A CA 1
ATOM 976 C C . ASP A 1 131 ? -11.668 -2.777 5.010 1.00 97.62 131 ASP A C 1
ATOM 978 O O . ASP A 1 131 ? -11.357 -3.949 5.242 1.00 97.62 131 ASP A O 1
ATOM 982 N N . PRO A 1 132 ? -12.059 -1.958 6.006 1.00 96.62 132 PRO A N 1
ATOM 983 C CA . PRO A 1 132 ? -11.882 -2.300 7.419 1.00 96.62 132 PRO A CA 1
ATOM 984 C C . PRO A 1 132 ? -12.684 -3.530 7.855 1.00 96.62 132 PRO A C 1
ATOM 986 O O . PRO A 1 132 ? -12.275 -4.249 8.755 1.00 96.62 132 PRO A O 1
ATOM 989 N N . GLU A 1 133 ? -13.798 -3.808 7.178 1.00 96.81 133 GLU A N 1
ATOM 990 C CA . GLU A 1 133 ? -14.660 -4.967 7.440 1.00 96.81 133 GLU A CA 1
ATOM 991 C C . GLU A 1 133 ? -13.999 -6.309 7.113 1.00 96.81 133 GLU A C 1
ATOM 993 O O . GLU A 1 133 ? -14.485 -7.347 7.558 1.00 96.81 133 GLU A O 1
ATOM 998 N N . ARG A 1 134 ? -12.917 -6.313 6.325 1.00 96.62 134 ARG A N 1
ATOM 999 C CA . ARG A 1 134 ? -12.210 -7.540 5.936 1.00 96.62 134 ARG A CA 1
ATOM 1000 C C . ARG A 1 134 ? -11.001 -7.840 6.817 1.00 96.62 134 ARG A C 1
ATOM 1002 O O . ARG A 1 134 ? -10.477 -8.946 6.732 1.00 96.62 134 ARG A O 1
ATOM 1009 N N . ILE A 1 135 ? -10.550 -6.878 7.619 1.00 97.94 135 ILE A N 1
ATOM 1010 C CA . ILE A 1 135 ? -9.292 -6.968 8.359 1.00 97.94 135 ILE A CA 1
ATOM 1011 C C . ILE A 1 135 ? -9.578 -7.351 9.810 1.00 97.94 135 ILE A C 1
ATOM 1013 O O . ILE A 1 135 ? -10.207 -6.601 10.549 1.00 97.94 135 ILE A O 1
ATOM 1017 N N . SER A 1 136 ? -9.115 -8.528 10.225 1.00 96.56 136 SER A N 1
ATOM 1018 C CA . SER A 1 136 ? -9.445 -9.118 11.525 1.00 96.56 136 SER A CA 1
ATOM 1019 C C . SER A 1 136 ? -8.633 -8.559 12.690 1.00 96.56 136 SER A C 1
ATOM 1021 O O . SER A 1 136 ? -9.041 -8.715 13.834 1.00 96.56 136 SER A O 1
ATOM 1023 N N . ASN A 1 137 ? -7.476 -7.950 12.423 1.00 96.62 137 ASN A N 1
ATOM 1024 C CA . ASN A 1 137 ? -6.544 -7.453 13.440 1.00 96.62 137 ASN A CA 1
ATOM 1025 C C . ASN A 1 137 ? -6.474 -5.918 13.497 1.00 96.62 137 ASN A C 1
ATOM 1027 O O . ASN A 1 137 ? -5.419 -5.337 13.756 1.00 96.62 137 ASN A O 1
ATOM 1031 N N . ILE A 1 138 ? -7.610 -5.261 13.258 1.00 97.81 138 ILE A N 1
ATOM 1032 C CA . ILE A 1 138 ? -7.803 -3.827 13.484 1.00 97.81 138 ILE A CA 1
ATOM 1033 C C . ILE A 1 138 ? -9.095 -3.597 14.266 1.00 97.81 138 ILE A C 1
ATOM 1035 O O . ILE A 1 138 ? -10.006 -4.420 14.249 1.00 97.81 138 ILE A O 1
ATOM 1039 N N . ALA A 1 139 ? -9.214 -2.423 14.874 1.00 98.38 139 ALA A N 1
ATOM 1040 C CA . ALA A 1 139 ? -10.484 -1.922 15.387 1.00 98.38 139 ALA A CA 1
ATOM 1041 C C . ALA A 1 139 ? -10.871 -0.664 14.612 1.00 98.38 139 ALA A C 1
ATOM 1043 O O . ALA A 1 139 ? -10.011 0.173 14.340 1.00 98.38 139 ALA A O 1
ATOM 1044 N N . TYR A 1 140 ? -12.147 -0.508 14.256 1.00 98.44 140 TYR A N 1
ATOM 1045 C CA . TYR A 1 140 ? -12.595 0.628 13.449 1.00 98.44 140 TYR A CA 1
ATOM 1046 C C . TYR A 1 140 ? -13.943 1.201 13.892 1.00 98.44 140 TYR A C 1
ATOM 1048 O O . TYR A 1 140 ? -14.728 0.574 14.610 1.00 98.44 140 TYR A O 1
ATOM 1056 N N . ARG A 1 141 ? -14.211 2.426 13.438 1.00 98.19 141 ARG A N 1
ATOM 1057 C CA . ARG A 1 141 ? -15.484 3.142 13.533 1.00 98.19 141 ARG A CA 1
ATOM 1058 C C . ARG A 1 141 ? -15.779 3.789 12.184 1.00 98.19 141 ARG A C 1
ATOM 1060 O O . ARG A 1 141 ? -14.889 4.364 11.559 1.00 98.19 141 ARG A O 1
ATOM 1067 N N . LYS A 1 142 ? -17.024 3.679 11.725 1.00 96.44 142 LYS A N 1
ATOM 1068 C CA . LYS A 1 142 ? -17.523 4.362 10.523 1.00 96.44 142 LYS A CA 1
ATOM 1069 C C . LYS A 1 142 ? -18.254 5.643 10.921 1.00 96.44 142 LYS A C 1
ATOM 1071 O O . LYS A 1 142 ? -18.703 5.778 12.057 1.00 96.44 142 LYS A O 1
ATOM 1076 N N . GLY A 1 143 ? -18.375 6.559 9.969 1.00 93.62 143 GLY A N 1
ATOM 1077 C CA . GLY A 1 143 ? -19.149 7.786 10.112 1.00 93.62 143 GLY A CA 1
ATOM 1078 C C . GLY A 1 143 ? -18.666 8.752 11.188 1.00 93.62 143 GLY A C 1
ATOM 1079 O O . GLY A 1 143 ? -19.450 9.376 11.901 1.00 93.62 143 GLY A O 1
ATOM 1080 N N . CYS A 1 144 ? -17.348 8.866 11.335 1.00 92.31 144 CYS A N 1
ATOM 1081 C CA . CYS A 1 144 ? -16.736 9.707 12.349 1.00 92.31 144 CYS A CA 1
ATOM 1082 C C . CYS A 1 144 ? -16.621 11.165 11.885 1.00 92.31 144 CYS A C 1
ATOM 1084 O O . CYS A 1 144 ? -16.133 11.466 10.787 1.00 92.31 144 CYS A O 1
ATOM 1086 N N . GLY A 1 145 ? -16.998 12.077 12.784 1.00 87.69 145 GLY A N 1
ATOM 1087 C CA . GLY A 1 145 ? -16.826 13.517 12.627 1.00 87.69 145 GLY A CA 1
ATOM 1088 C C . GLY A 1 145 ? -17.573 14.110 11.428 1.00 87.69 145 GLY A C 1
ATOM 1089 O O . GLY A 1 145 ? -18.565 13.584 10.939 1.00 87.69 145 GLY A O 1
ATOM 1090 N N . ARG A 1 146 ? -17.097 15.263 10.943 1.00 83.94 146 ARG A N 1
ATOM 1091 C CA . ARG A 1 146 ? -17.817 16.068 9.934 1.00 83.94 146 ARG A CA 1
ATOM 1092 C C . ARG A 1 146 ? -17.866 15.450 8.530 1.00 83.94 146 ARG A C 1
ATOM 1094 O O . ARG A 1 146 ? -18.704 15.848 7.729 1.00 83.94 146 ARG A O 1
ATOM 1101 N N . LEU A 1 147 ? -16.926 14.569 8.200 1.00 86.25 147 LEU A N 1
ATOM 1102 C CA . LEU A 1 147 ? -16.739 14.059 6.835 1.00 86.25 147 LEU A CA 1
ATOM 1103 C C . LEU A 1 147 ? -17.102 12.578 6.713 1.00 86.25 147 LEU A C 1
ATOM 1105 O O . LEU A 1 147 ? -16.641 11.936 5.775 1.00 86.25 147 LEU A O 1
ATOM 1109 N N . ASP A 1 148 ? -17.874 12.057 7.673 1.00 89.12 148 ASP A N 1
ATOM 1110 C CA . ASP A 1 148 ? -18.369 10.677 7.682 1.00 89.12 148 ASP A CA 1
ATOM 1111 C C . ASP A 1 148 ? -17.241 9.646 7.478 1.00 89.12 148 ASP A C 1
ATOM 1113 O O . ASP A 1 148 ? -17.385 8.630 6.800 1.00 89.12 148 ASP A O 1
ATOM 1117 N N . ARG A 1 149 ? -16.047 9.939 8.018 1.00 91.00 149 ARG A N 1
ATOM 1118 C CA . ARG A 1 149 ? -14.849 9.145 7.717 1.00 91.00 149 ARG A CA 1
ATOM 1119 C C . ARG A 1 149 ? -14.853 7.856 8.516 1.00 91.00 149 ARG A C 1
ATOM 1121 O O . ARG A 1 149 ? -15.311 7.813 9.654 1.00 91.00 149 ARG A O 1
ATOM 1128 N N . THR A 1 150 ? -14.230 6.834 7.948 1.00 96.31 150 THR A N 1
ATOM 1129 C CA . THR A 1 150 ? -13.771 5.696 8.742 1.00 96.31 150 THR A CA 1
ATOM 1130 C C . THR A 1 150 ? -12.512 6.096 9.511 1.00 96.31 150 THR A C 1
ATOM 1132 O O . THR A 1 150 ? -11.596 6.686 8.932 1.00 96.31 150 THR A O 1
ATOM 1135 N N . VAL A 1 151 ? -12.481 5.769 10.800 1.00 98.25 151 VAL A N 1
ATOM 1136 C CA . VAL A 1 151 ? -11.294 5.806 11.661 1.00 98.25 151 VAL A CA 1
ATOM 1137 C C . VAL A 1 151 ? -10.975 4.373 12.060 1.00 98.25 151 VAL A C 1
ATOM 1139 O O . VAL A 1 151 ? -11.885 3.640 12.443 1.00 98.25 151 VAL A O 1
ATOM 1142 N N . PHE A 1 152 ? -9.714 3.959 11.982 1.00 98.50 152 PHE A N 1
ATOM 1143 C CA . PHE A 1 152 ? -9.303 2.644 12.475 1.00 98.50 152 PHE A CA 1
ATOM 1144 C C . PHE A 1 152 ? -7.936 2.674 13.146 1.00 98.50 152 PHE A C 1
ATOM 1146 O O . PHE A 1 152 ? -7.127 3.557 12.875 1.00 98.50 152 PHE A O 1
ATOM 1153 N N . ALA A 1 153 ? -7.694 1.718 14.037 1.00 98.44 153 ALA A N 1
ATOM 1154 C CA . ALA A 1 153 ? -6.434 1.519 14.732 1.00 98.44 153 ALA A CA 1
ATOM 1155 C C . ALA A 1 153 ? -5.779 0.212 14.274 1.00 98.44 153 ALA A C 1
ATOM 1157 O O . ALA A 1 153 ? -6.459 -0.810 14.170 1.00 98.44 153 ALA A O 1
ATOM 1158 N N . ALA A 1 154 ? -4.469 0.245 14.038 1.00 97.88 154 ALA A N 1
ATOM 1159 C CA . ALA A 1 154 ? -3.673 -0.910 13.629 1.00 97.88 154 ALA A CA 1
ATOM 1160 C C . ALA A 1 154 ? -2.335 -0.951 14.379 1.00 97.88 154 ALA A C 1
ATOM 1162 O O . ALA A 1 154 ? -1.735 0.094 14.640 1.00 97.88 154 ALA A O 1
ATOM 1163 N N . TRP A 1 155 ? -1.860 -2.154 14.706 1.00 96.56 155 TRP A N 1
ATOM 1164 C CA . TRP A 1 155 ? -0.507 -2.371 15.222 1.00 96.56 155 TRP A CA 1
ATOM 1165 C C . TRP A 1 155 ? 0.503 -2.368 14.071 1.00 96.56 155 TRP A C 1
ATOM 1167 O O . TRP A 1 155 ? 0.252 -2.973 13.034 1.00 96.56 155 TRP A O 1
ATOM 1177 N N . THR A 1 156 ? 1.639 -1.694 14.251 1.00 92.81 156 THR A N 1
ATOM 1178 C CA . THR A 1 156 ? 2.689 -1.558 13.218 1.00 92.81 156 THR A CA 1
ATOM 1179 C C . THR A 1 156 ? 4.010 -2.233 13.601 1.00 92.81 156 THR A C 1
ATOM 1181 O O . THR A 1 156 ? 5.052 -1.974 12.999 1.00 92.81 156 THR A O 1
ATOM 1184 N N . GLY A 1 157 ? 4.008 -3.066 14.644 1.00 89.44 157 GLY A N 1
ATOM 1185 C CA . GLY A 1 157 ? 5.210 -3.711 15.192 1.00 89.44 157 GLY A CA 1
ATOM 1186 C C . GLY A 1 157 ? 5.870 -2.915 16.313 1.00 89.44 157 GLY A C 1
ATOM 1187 O O . GLY A 1 157 ? 6.638 -3.467 17.097 1.00 89.44 157 GLY A O 1
ATOM 1188 N N . LYS A 1 158 ? 5.557 -1.620 16.411 1.00 88.88 158 LYS A N 1
ATOM 1189 C CA . LYS A 1 158 ? 6.116 -0.704 17.411 1.00 88.88 158 LYS A CA 1
ATOM 1190 C C . LYS A 1 158 ? 5.035 -0.023 18.240 1.00 88.88 158 LYS A C 1
ATOM 1192 O O . LYS A 1 158 ? 5.160 0.075 19.458 1.00 88.88 158 LYS A O 1
ATOM 1197 N N . GLU A 1 159 ? 4.003 0.483 17.576 1.00 95.12 159 GLU A N 1
ATOM 1198 C CA . GLU A 1 159 ? 2.959 1.290 18.192 1.00 95.12 159 GLU A CA 1
ATOM 1199 C C . GLU A 1 159 ? 1.610 1.081 17.498 1.00 95.12 159 GLU A C 1
ATOM 1201 O O . GLU A 1 159 ? 1.533 0.544 16.391 1.00 95.12 159 GLU A O 1
ATOM 1206 N N . ILE A 1 160 ? 0.531 1.477 18.179 1.00 97.50 160 ILE A N 1
ATOM 1207 C CA . ILE A 1 160 ? -0.803 1.512 17.579 1.00 97.50 160 ILE A CA 1
ATOM 1208 C C . ILE A 1 160 ? -0.959 2.849 16.856 1.00 97.50 160 ILE A C 1
ATOM 1210 O O . ILE A 1 160 ? -0.937 3.909 17.489 1.00 97.50 160 ILE A O 1
ATOM 1214 N N . CYS A 1 161 ? -1.161 2.786 15.545 1.00 98.25 161 CYS A N 1
ATOM 1215 C CA . CYS A 1 161 ? -1.404 3.946 14.698 1.00 98.25 161 CYS A CA 1
ATOM 1216 C C . CYS A 1 161 ? -2.892 4.072 14.365 1.00 98.25 161 CYS A C 1
ATOM 1218 O O . CYS A 1 161 ? -3.589 3.075 14.175 1.00 98.25 161 CYS A O 1
ATOM 1220 N N . ILE A 1 162 ? -3.367 5.312 14.277 1.00 98.62 162 ILE A N 1
ATOM 1221 C CA . ILE A 1 162 ? -4.719 5.684 13.870 1.00 98.62 162 ILE A CA 1
ATOM 1222 C C . ILE A 1 162 ? -4.700 6.085 12.407 1.00 98.62 162 ILE A C 1
ATOM 1224 O O . ILE A 1 162 ? -3.980 7.009 12.040 1.00 98.62 162 ILE A O 1
ATOM 1228 N N . ALA A 1 163 ? -5.540 5.457 11.596 1.00 98.19 163 ALA A N 1
ATOM 1229 C CA . ALA A 1 163 ? -5.794 5.856 10.225 1.00 98.19 163 ALA A CA 1
ATOM 1230 C C . ALA A 1 163 ? -7.075 6.690 10.114 1.00 98.19 163 ALA A C 1
ATOM 1232 O O . ALA A 1 163 ? -8.122 6.305 10.642 1.00 98.19 163 ALA A O 1
ATOM 1233 N N . ALA A 1 164 ? -7.012 7.809 9.386 1.00 96.50 164 ALA A N 1
ATOM 1234 C CA . ALA A 1 164 ? -8.189 8.593 9.003 1.00 96.50 164 ALA A CA 1
ATOM 1235 C C . ALA A 1 164 ? -7.927 9.430 7.737 1.00 96.50 164 ALA A C 1
ATOM 1237 O O . ALA A 1 164 ? -7.418 10.553 7.790 1.00 96.50 164 ALA A O 1
ATOM 1238 N N . GLY A 1 165 ? -8.315 8.912 6.570 1.00 91.94 165 GLY A N 1
ATOM 1239 C CA . GLY A 1 165 ? -7.947 9.527 5.291 1.00 91.94 165 GLY A CA 1
ATOM 1240 C C . GLY A 1 165 ? -6.438 9.433 5.058 1.00 91.94 165 GLY A C 1
ATOM 1241 O O . GLY A 1 165 ? -5.865 8.364 5.195 1.00 91.94 165 GLY A O 1
ATOM 1242 N N . CYS A 1 166 ? -5.786 10.552 4.743 1.00 93.06 166 CYS A N 1
ATOM 1243 C CA . CYS A 1 166 ? -4.341 10.606 4.491 1.00 93.06 166 CYS A CA 1
ATOM 1244 C C . CYS A 1 166 ? -3.476 10.642 5.767 1.00 93.06 166 CYS A C 1
ATOM 1246 O O . CYS A 1 166 ? -2.319 11.042 5.703 1.00 93.06 166 CYS A O 1
ATOM 1248 N N . PHE A 1 167 ? -4.054 10.347 6.930 1.00 96.94 167 PHE A N 1
ATOM 1249 C CA . PHE A 1 167 ? -3.361 10.371 8.213 1.00 96.94 167 PHE A CA 1
ATOM 1250 C C . PHE A 1 167 ? -3.127 8.939 8.684 1.00 96.94 167 PHE A C 1
ATOM 1252 O O . PHE A 1 167 ? -4.089 8.170 8.689 1.00 96.94 167 PHE A O 1
ATOM 1259 N N . PHE A 1 168 ? -1.907 8.618 9.119 1.00 97.81 168 PHE A N 1
ATOM 1260 C CA . PHE A 1 168 ? -1.583 7.369 9.805 1.00 97.81 168 PHE A CA 1
ATOM 1261 C C . PHE A 1 168 ? -0.423 7.556 10.790 1.00 97.81 168 PHE A C 1
ATOM 1263 O O . PHE A 1 168 ? 0.737 7.588 10.397 1.00 97.81 168 PHE A O 1
ATOM 1270 N N . ASP A 1 169 ? -0.742 7.726 12.073 1.00 98.19 169 ASP A N 1
ATOM 1271 C CA . ASP A 1 169 ? 0.245 7.948 13.143 1.00 98.19 169 ASP A CA 1
ATOM 1272 C C . ASP A 1 169 ? -0.391 7.650 14.514 1.00 98.19 169 ASP A C 1
ATOM 1274 O O . ASP A 1 169 ? -1.595 7.399 14.615 1.00 98.19 169 ASP A O 1
ATOM 1278 N N . VAL A 1 170 ? 0.386 7.689 15.592 1.00 98.12 170 VAL A N 1
ATOM 1279 C CA . VAL A 1 170 ? -0.077 7.406 16.952 1.00 98.12 170 VAL A CA 1
ATOM 1280 C C . VAL A 1 170 ? -1.195 8.332 17.413 1.00 98.12 170 VAL A C 1
ATOM 1282 O O . VAL A 1 170 ? -1.297 9.497 17.015 1.00 98.12 170 VAL A O 1
ATOM 1285 N N . LEU A 1 171 ? -1.994 7.833 18.359 1.00 98.56 171 LEU A N 1
ATOM 1286 C CA . LEU A 1 171 ? -3.149 8.533 18.924 1.00 98.56 171 LEU A CA 1
ATOM 1287 C C . LEU A 1 171 ? -2.838 9.980 19.344 1.00 98.56 171 LEU A C 1
ATOM 1289 O O . LEU A 1 171 ? -3.589 10.891 19.013 1.00 98.56 171 LEU A O 1
ATOM 1293 N N . ALA A 1 172 ? -1.712 10.224 20.018 1.00 98.50 172 ALA A N 1
ATOM 1294 C CA . ALA A 1 172 ? -1.357 11.573 20.462 1.00 98.50 172 ALA A CA 1
ATOM 1295 C C . ALA A 1 172 ? -1.114 12.550 19.294 1.00 98.50 172 ALA A C 1
ATOM 1297 O O . ALA A 1 172 ? -1.427 13.735 19.406 1.00 98.50 172 ALA A O 1
ATOM 1298 N N . VAL A 1 173 ? -0.547 12.077 18.179 1.00 98.44 173 VAL A N 1
ATOM 1299 C CA . VAL A 1 173 ? -0.360 12.883 16.963 1.00 98.44 173 VAL A CA 1
ATOM 1300 C C . VAL A 1 173 ? -1.706 13.082 16.267 1.00 98.44 173 VAL A C 1
ATOM 1302 O O . VAL A 1 173 ? -2.003 14.196 15.836 1.00 98.44 173 VAL A O 1
ATOM 1305 N N . PHE A 1 174 ? -2.543 12.042 16.225 1.00 98.44 174 PHE A N 1
ATOM 1306 C CA . PHE A 1 174 ? -3.886 12.103 15.651 1.00 98.44 174 PHE A CA 1
ATOM 1307 C C . PHE A 1 174 ? -4.750 13.160 16.335 1.00 98.44 174 PHE A C 1
ATOM 1309 O O . PHE A 1 174 ? -5.321 14.015 15.664 1.00 98.44 174 PHE A O 1
ATOM 1316 N N . GLU A 1 175 ? -4.804 13.157 17.667 1.00 98.44 175 GLU A N 1
ATOM 1317 C CA . GLU A 1 175 ? -5.602 14.125 18.424 1.00 98.44 175 GLU A CA 1
ATOM 1318 C C . GLU A 1 175 ? -5.136 15.564 18.173 1.00 98.44 175 GLU A C 1
ATOM 1320 O O . GLU A 1 175 ? -5.967 16.434 17.914 1.00 98.44 175 GLU A O 1
ATOM 1325 N N . ARG A 1 176 ? -3.816 15.804 18.127 1.00 98.44 176 ARG A N 1
ATOM 1326 C CA . ARG A 1 176 ? -3.264 17.119 17.757 1.00 98.44 176 ARG A CA 1
ATOM 1327 C C . ARG A 1 176 ? -3.652 17.527 16.336 1.00 98.44 176 ARG A C 1
ATOM 1329 O O . ARG A 1 176 ? -4.035 18.672 16.115 1.00 98.44 176 ARG A O 1
ATOM 1336 N N . ALA A 1 177 ? -3.565 16.611 15.372 1.00 97.38 177 ALA A N 1
ATOM 1337 C CA . ALA A 1 177 ? -3.951 16.883 13.989 1.00 97.38 177 ALA A CA 1
ATOM 1338 C C . ALA A 1 177 ? -5.454 17.192 13.863 1.00 97.38 177 ALA A C 1
ATOM 1340 O O . ALA A 1 177 ? -5.847 18.063 13.082 1.00 97.38 177 ALA A O 1
ATOM 1341 N N . VAL A 1 178 ? -6.293 16.517 14.654 1.00 97.06 178 VAL A N 1
ATOM 1342 C CA . VAL A 1 178 ? -7.730 16.795 14.744 1.00 97.06 178 VAL A CA 1
ATOM 1343 C C . VAL A 1 178 ? -7.981 18.183 15.323 1.00 97.06 178 VAL A C 1
ATOM 1345 O O . VAL A 1 178 ? -8.746 18.926 14.717 1.00 97.06 178 VAL A O 1
ATOM 1348 N N . ASP A 1 179 ? -7.315 18.562 16.415 1.00 97.38 179 ASP A N 1
ATOM 1349 C CA . ASP A 1 179 ? -7.487 19.876 17.056 1.00 97.38 179 ASP A CA 1
ATOM 1350 C C . ASP A 1 179 ? -7.019 21.043 16.169 1.00 97.38 179 ASP A C 1
ATOM 1352 O O . ASP A 1 179 ? -7.572 22.139 16.236 1.00 97.38 179 ASP A O 1
ATOM 1356 N N . ILE A 1 180 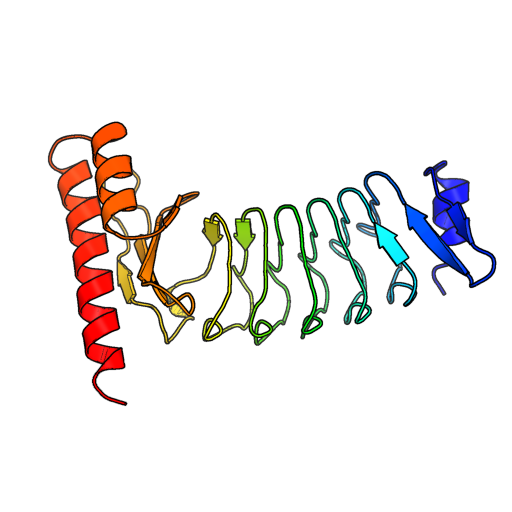? -6.037 20.814 15.291 1.00 96.62 180 ILE A N 1
ATOM 1357 C CA . ILE A 1 180 ? -5.612 21.799 14.282 1.00 96.62 180 ILE A CA 1
ATOM 1358 C C . ILE A 1 180 ? -6.695 22.008 13.213 1.00 96.62 180 ILE A C 1
ATOM 1360 O O . ILE A 1 180 ? -6.865 23.115 12.701 1.00 96.62 180 ILE A O 1
ATOM 1364 N N . LYS A 1 181 ? -7.404 20.942 12.826 1.00 95.00 181 LYS A N 1
ATOM 1365 C CA . LYS A 1 181 ? -8.272 20.934 11.637 1.00 95.00 181 LYS A CA 1
ATOM 1366 C C . LYS A 1 181 ? -9.758 21.106 11.944 1.00 95.00 181 LYS A C 1
ATOM 1368 O O . LYS A 1 181 ? -10.510 21.578 11.090 1.00 95.00 181 LYS A O 1
ATOM 1373 N N . TYR A 1 182 ? -10.197 20.686 13.120 1.00 94.62 182 TYR A N 1
ATOM 1374 C CA . TYR A 1 182 ? -11.596 20.629 13.517 1.00 94.62 182 TYR A CA 1
ATOM 1375 C C . TYR A 1 182 ? -11.772 21.196 14.923 1.00 94.62 182 TYR A C 1
ATOM 1377 O O . TYR A 1 182 ? -10.851 21.206 15.732 1.00 94.62 182 TYR A O 1
ATOM 1385 N N . THR A 1 183 ? -12.990 21.629 15.233 1.00 94.56 183 THR A N 1
ATOM 1386 C CA . THR A 1 183 ? -13.363 22.125 16.561 1.00 94.56 183 THR A CA 1
ATOM 1387 C C . THR A 1 183 ? -14.738 21.598 16.971 1.00 94.56 183 THR A C 1
ATOM 1389 O O . THR A 1 183 ? -15.501 21.085 16.142 1.00 94.56 183 THR A O 1
ATOM 1392 N N . GLY A 1 184 ? -15.052 21.716 18.264 1.00 95.50 184 GLY A N 1
ATOM 1393 C CA . GLY A 1 184 ? -16.335 21.311 18.838 1.00 95.50 184 GLY A CA 1
ATOM 1394 C C . GLY A 1 184 ? -16.644 19.829 18.626 1.00 95.50 184 GLY A C 1
ATOM 1395 O O . GLY A 1 184 ? -15.740 18.999 18.533 1.00 95.50 184 GLY A O 1
ATOM 1396 N N . LYS A 1 185 ? -17.936 19.511 18.477 1.00 94.62 185 LYS A N 1
ATOM 1397 C CA . LYS A 1 185 ? -18.425 18.126 18.414 1.00 94.62 185 LYS A CA 1
ATOM 1398 C C . LYS A 1 185 ? -17.699 17.269 17.372 1.00 94.62 185 LYS A C 1
ATOM 1400 O O . LYS A 1 185 ? -17.383 16.122 17.642 1.00 94.62 185 LYS A O 1
ATOM 1405 N N . ALA A 1 186 ? -17.394 17.820 16.196 1.00 93.81 186 ALA A N 1
ATOM 1406 C CA . ALA A 1 186 ? -16.705 17.064 15.152 1.00 93.81 186 ALA A CA 1
ATOM 1407 C C . ALA A 1 186 ? -15.290 16.629 15.569 1.00 93.81 186 ALA A C 1
ATOM 1409 O O . ALA A 1 186 ? -14.879 15.520 15.235 1.00 93.81 186 ALA A O 1
ATOM 1410 N N . ALA A 1 187 ? -14.549 17.488 16.279 1.00 96.62 187 ALA A N 1
ATOM 1411 C CA . ALA A 1 187 ? -13.236 17.136 16.814 1.00 96.62 187 ALA A CA 1
ATOM 1412 C C . ALA A 1 187 ? -13.361 16.074 17.912 1.00 96.62 187 ALA A C 1
ATOM 1414 O O . ALA A 1 187 ? -12.616 15.095 17.911 1.00 96.62 187 ALA A O 1
ATOM 1415 N N . ASP A 1 188 ? -14.329 16.239 18.813 1.00 96.94 188 ASP A N 1
ATOM 1416 C CA . ASP A 1 188 ? -14.573 15.293 19.903 1.00 96.94 188 ASP A CA 1
ATOM 1417 C C . ASP A 1 188 ? -14.968 13.909 19.374 1.00 96.94 188 ASP A C 1
ATOM 1419 O O . ASP A 1 188 ? -14.408 12.912 19.822 1.00 96.94 188 ASP A O 1
ATOM 1423 N N . ASP A 1 189 ? -15.831 13.848 18.356 1.00 96.81 189 ASP A N 1
ATOM 1424 C CA . ASP A 1 189 ? -16.259 12.603 17.711 1.00 96.81 189 ASP A CA 1
ATOM 1425 C C . ASP A 1 189 ? -15.074 11.852 17.075 1.00 96.81 189 ASP A C 1
ATOM 1427 O O . ASP A 1 189 ? -14.958 10.637 17.233 1.00 96.81 189 ASP A O 1
ATOM 1431 N N . TYR A 1 190 ? -14.159 12.555 16.391 1.00 97.75 190 TYR A N 1
ATOM 1432 C CA . TYR A 1 190 ? -12.952 11.929 15.831 1.00 97.75 190 TYR A CA 1
ATOM 1433 C C . TYR A 1 190 ? -12.040 11.362 16.922 1.00 97.75 190 TYR A C 1
ATOM 1435 O O . TYR A 1 190 ? -11.597 10.217 16.822 1.00 97.75 190 TYR A O 1
ATOM 1443 N N . LYS A 1 191 ? -11.750 12.155 17.960 1.00 98.31 191 LYS A N 1
ATOM 1444 C CA . LYS A 1 191 ? -10.854 11.745 19.052 1.00 98.31 191 LYS A CA 1
ATOM 1445 C C . LYS A 1 191 ? -11.449 10.586 19.847 1.00 98.31 191 LYS A C 1
ATOM 1447 O O . LYS A 1 191 ? -10.737 9.641 20.173 1.00 98.31 191 LYS A O 1
ATOM 1452 N N . GLN A 1 192 ? -12.753 10.629 20.112 1.00 98.25 192 GLN A N 1
ATOM 1453 C CA . GLN A 1 192 ? -13.470 9.552 20.785 1.00 98.25 192 GLN A CA 1
ATOM 1454 C C . GLN A 1 192 ? -13.405 8.253 19.974 1.00 98.25 192 GLN A C 1
ATOM 1456 O O . GLN A 1 192 ? -12.990 7.230 20.513 1.00 98.25 192 GLN A O 1
ATOM 1461 N N . ALA A 1 193 ? -13.711 8.305 18.673 1.00 98.38 193 ALA A N 1
ATOM 1462 C CA . ALA A 1 193 ? -13.625 7.139 17.797 1.00 98.38 193 ALA A CA 1
ATOM 1463 C C . ALA A 1 193 ? -12.218 6.519 17.787 1.00 98.38 193 ALA A C 1
ATOM 1465 O O . ALA A 1 193 ? -12.080 5.302 17.893 1.00 98.38 193 ALA A O 1
ATOM 1466 N N . ALA A 1 194 ? -11.168 7.343 17.715 1.00 98.56 194 ALA A N 1
ATOM 1467 C CA . ALA A 1 194 ? -9.789 6.863 17.742 1.00 98.56 194 ALA A CA 1
ATOM 1468 C C . ALA A 1 194 ? -9.420 6.190 19.074 1.00 98.56 194 ALA A C 1
ATOM 1470 O O . ALA A 1 194 ? -8.861 5.094 19.069 1.00 98.56 194 ALA A O 1
ATOM 1471 N N . ARG A 1 195 ? -9.768 6.802 20.214 1.00 98.69 195 ARG A N 1
ATOM 1472 C CA . ARG A 1 195 ? -9.530 6.222 21.550 1.00 98.69 195 ARG A CA 1
ATOM 1473 C C . ARG A 1 195 ? -10.234 4.885 21.725 1.00 98.69 195 ARG A C 1
ATOM 1475 O O . ARG A 1 195 ? -9.642 3.955 22.263 1.00 98.69 195 ARG A O 1
ATOM 1482 N N . GLU A 1 196 ? -11.475 4.784 21.261 1.00 98.44 196 GLU A N 1
ATOM 1483 C CA . GLU A 1 196 ? -12.233 3.535 21.294 1.00 98.44 196 GLU A CA 1
ATOM 1484 C C . GLU A 1 196 ? -11.581 2.446 20.445 1.00 98.44 196 GLU A C 1
ATOM 1486 O O . GLU A 1 196 ? -11.431 1.326 20.925 1.00 98.44 196 GLU A O 1
ATOM 1491 N N . CYS A 1 197 ? -11.123 2.775 19.230 1.00 98.44 197 CYS A N 1
ATOM 1492 C CA . CYS A 1 197 ? -10.401 1.819 18.390 1.00 98.44 197 CYS A CA 1
ATOM 1493 C C . CYS A 1 197 ? -9.140 1.297 19.099 1.00 98.44 197 CYS A C 1
ATOM 1495 O O . CYS A 1 197 ? -8.903 0.094 19.132 1.00 98.44 197 CYS A O 1
ATOM 1497 N N . VAL A 1 198 ? -8.351 2.176 19.726 1.00 98.38 198 VAL A N 1
ATOM 1498 C CA . VAL A 1 198 ? -7.162 1.759 20.493 1.00 98.38 198 VAL A CA 1
ATOM 1499 C C . VAL A 1 198 ? -7.548 0.869 21.670 1.00 98.38 198 VAL A C 1
ATOM 1501 O O . VAL A 1 198 ? -6.911 -0.157 21.903 1.00 98.38 198 VAL A O 1
ATOM 1504 N N . ALA A 1 199 ? -8.580 1.253 22.422 1.00 97.94 199 ALA A N 1
ATOM 1505 C CA . ALA A 1 199 ? -9.024 0.504 23.587 1.00 97.94 199 ALA A CA 1
ATOM 1506 C C . ALA A 1 199 ? -9.509 -0.903 23.215 1.00 97.94 199 ALA A C 1
ATOM 1508 O O . ALA A 1 199 ? -9.214 -1.842 23.949 1.00 97.94 199 ALA A O 1
ATOM 1509 N N . ASP A 1 200 ? -10.228 -1.052 22.104 1.00 96.94 200 ASP A N 1
ATOM 1510 C CA . ASP A 1 200 ? -10.717 -2.349 21.633 1.00 96.94 200 ASP A CA 1
ATOM 1511 C C . ASP A 1 200 ? -9.571 -3.222 21.111 1.00 96.94 200 ASP A C 1
ATOM 1513 O O . ASP A 1 200 ? -9.417 -4.349 21.575 1.00 96.94 200 ASP A O 1
ATOM 1517 N N . LEU A 1 201 ? -8.670 -2.667 20.292 1.00 95.25 201 LEU A N 1
ATOM 1518 C CA . LEU A 1 201 ? -7.498 -3.399 19.797 1.00 95.25 201 LEU A CA 1
ATOM 1519 C C . LEU A 1 201 ? -6.603 -3.919 20.942 1.00 95.25 201 LEU A C 1
ATOM 1521 O O . LEU A 1 201 ? -6.065 -5.022 20.883 1.00 95.25 201 LEU A O 1
ATOM 1525 N N . LEU A 1 202 ? -6.464 -3.146 22.026 1.00 93.62 202 LEU A N 1
ATOM 1526 C CA . LEU A 1 202 ? -5.714 -3.558 23.218 1.00 93.62 202 LEU A CA 1
ATOM 1527 C C . LEU A 1 202 ? -6.417 -4.627 24.062 1.00 93.62 202 LEU A C 1
ATOM 1529 O O . LEU A 1 202 ? -5.739 -5.314 24.828 1.00 93.62 202 LEU A O 1
ATOM 1533 N N . LYS A 1 203 ? -7.747 -4.751 23.995 1.00 90.50 203 LYS A N 1
ATOM 1534 C CA . LYS A 1 203 ? -8.466 -5.845 24.669 1.00 90.50 203 LYS A CA 1
ATOM 1535 C C . LYS A 1 203 ? -8.231 -7.154 23.930 1.00 90.50 203 LYS A C 1
ATOM 1537 O O . LYS A 1 203 ? -7.956 -8.156 24.580 1.00 90.50 203 LYS A O 1
ATOM 1542 N N . ASP A 1 204 ? -8.273 -7.117 22.603 1.00 76.00 204 ASP A N 1
ATOM 1543 C CA . ASP A 1 204 ? -8.097 -8.302 21.765 1.00 76.00 204 ASP A CA 1
ATOM 1544 C C . ASP A 1 204 ? -6.664 -8.850 21.865 1.00 76.00 204 ASP A C 1
ATOM 1546 O O . ASP A 1 204 ? -6.475 -10.051 22.046 1.00 76.00 204 ASP A O 1
ATOM 1550 N N . ASN A 1 205 ? -5.657 -7.969 21.919 1.00 66.56 205 ASN A N 1
ATOM 1551 C CA . ASN A 1 205 ? -4.248 -8.356 22.091 1.00 66.56 205 ASN A CA 1
ATOM 1552 C C . ASN A 1 205 ? -3.882 -8.889 23.491 1.00 66.56 205 ASN A C 1
ATOM 1554 O O . ASN A 1 205 ? -2.787 -9.413 23.671 1.00 66.56 205 ASN A O 1
ATOM 1558 N N . LYS A 1 206 ? -4.750 -8.746 24.502 1.00 57.09 206 LYS A N 1
ATOM 1559 C CA . LYS A 1 206 ? -4.524 -9.298 25.855 1.00 57.09 206 LYS A CA 1
ATOM 1560 C C . LYS A 1 206 ? -5.090 -10.708 26.041 1.00 57.09 206 LYS A C 1
ATOM 1562 O O . LYS A 1 206 ? -4.920 -11.275 27.118 1.00 57.09 206 LYS A O 1
ATOM 1567 N N . ASN A 1 207 ? -5.766 -11.245 25.026 1.00 42.00 207 ASN A N 1
ATOM 1568 C CA . ASN A 1 207 ? -6.414 -12.556 25.054 1.00 42.00 207 ASN A CA 1
ATOM 1569 C C . ASN A 1 207 ? -5.654 -13.628 24.245 1.00 42.00 207 ASN A C 1
ATOM 1571 O O . ASN A 1 207 ? -6.237 -14.669 23.940 1.00 42.00 207 ASN A O 1
ATOM 1575 N N . VAL A 1 208 ? -4.383 -13.379 23.904 1.00 41.78 208 VAL A N 1
ATOM 1576 C CA . VAL A 1 208 ? -3.460 -14.335 23.263 1.00 41.78 208 VAL A CA 1
ATOM 1577 C C . VAL A 1 208 ? -2.349 -14.706 24.236 1.00 41.78 208 VAL A C 1
ATOM 1579 O O . VAL A 1 208 ? -1.816 -13.779 24.887 1.00 41.78 208 VAL A O 1
#

Radius of gyration: 19.44 Å; chains: 1; bounding box: 47×36×55 Å

pLDDT: mean 95.34, std 7.07, range [41.78, 98.88]

InterPro domains:
  IPR032675 Leucine-rich repeat domain superfamily [G3DSA:3.80.10.10] (4-141)

Organism: NCBI:txid1347341